Protein AF-A0A353PCX1-F1 (afdb_monomer)

Radius of gyration: 24.3 Å; Cα contacts (8 Å, |Δi|>4): 318; chains: 1; bounding box: 42×83×79 Å

pLDDT: mean 85.97, std 17.02, range [33.5, 98.69]

Nearest PDB structures (foldseek):
  5d2u-assembly1_A  TM=9.240E-01  e=1.703E-14  Thermosynechococcus vestitus BP-1
  2pk0-assembly3_C  TM=8.871E-01  e=1.046E-13  Streptococcus agalactiae A909
  6ihl-assembly1_A  TM=8.764E-01  e=1.671E-13  Staphylococcus aureus
  6ihw-assembly1_A  TM=8.830E-01  e=2.669E-13  Staphylococcus aureus
  5f1m-assembly1_A  TM=8.834E-01  e=3.001E-13  Staphylococcus aureus

Sequence (211 aa):
MLKRWPTPAPAGILLQQAVQLANQRILKTASTRAEYRGMGTTMIAALFVTDRVYVAHVGDSRLYRFRCDRLERLTIDHSLQEELIARGMFSADEVKRLGKSNVVTRALGVEPNVDVTLGQHDMQADDLFLLCSDGLHDSLSEADILANLRRFMPELPRLTRALIQAANARGGKDNISVILGHVRAASVASAEPSWWRRLLRRKTSQNNKKP

Secondary structure (DSSP, 8-state):
---------HHHHHHHHHHHHHHHHHHHHHHH-GGGTT--B-EEEEEEETTEEEEEEESS-EEEEEETTEEEE-----BHHHHHHHTTSS-HHHHGGGS----BS--BTTSSS---EEEEEE--TT-EEEEE-HHHHTTS-HHHHHHHHHHHTT-HHHHHHHHHHHHHTTT--S---EEEEE-----------HHHHHHHHHHSSSSS---

Structure (mmCIF, N/CA/C/O backbone):
data_AF-A0A353PCX1-F1
#
_entry.id   AF-A0A353PCX1-F1
#
loop_
_atom_site.group_PDB
_atom_site.id
_atom_site.type_symbol
_atom_site.label_atom_id
_atom_site.label_alt_id
_atom_site.label_comp_id
_atom_site.label_asym_id
_atom_site.label_entity_id
_atom_site.label_seq_id
_atom_site.pdbx_PDB_ins_code
_atom_site.Cartn_x
_atom_site.Cartn_y
_atom_site.Cartn_z
_atom_site.occupancy
_atom_site.B_iso_or_equiv
_atom_site.auth_seq_id
_atom_site.auth_comp_id
_atom_site.auth_asym_id
_atom_site.auth_atom_id
_atom_site.pdbx_PDB_model_num
ATOM 1 N N . MET A 1 1 ? -16.644 19.125 -11.685 1.00 34.72 1 MET A N 1
ATOM 2 C CA . MET A 1 1 ? -17.426 17.902 -11.975 1.00 34.72 1 MET A CA 1
ATOM 3 C C . MET A 1 1 ? -16.889 16.773 -11.108 1.00 34.72 1 MET A C 1
ATOM 5 O O . MET A 1 1 ? -15.748 16.373 -11.295 1.00 34.72 1 MET A O 1
ATOM 9 N N . LEU A 1 2 ? -17.662 16.323 -10.119 1.00 33.50 2 LEU A N 1
ATOM 10 C CA . LEU A 1 2 ? -17.299 15.203 -9.246 1.00 33.50 2 LEU A CA 1
ATOM 11 C C . LEU A 1 2 ? -17.245 13.918 -10.085 1.00 33.50 2 LEU A C 1
ATOM 13 O O . LEU A 1 2 ? -18.252 13.548 -10.690 1.00 33.50 2 LEU A O 1
ATOM 17 N N . LYS A 1 3 ? -16.079 13.258 -10.149 1.00 33.88 3 LYS A N 1
ATOM 18 C CA . LYS A 1 3 ? -15.953 11.898 -10.694 1.00 33.88 3 LYS A CA 1
ATOM 19 C C . LYS A 1 3 ? -16.942 11.015 -9.928 1.00 33.88 3 LYS A C 1
ATOM 21 O O . LYS A 1 3 ? -16.754 10.767 -8.747 1.00 33.88 3 LYS A O 1
ATOM 26 N N . ARG A 1 4 ? -18.036 10.598 -10.567 1.00 35.47 4 ARG A N 1
ATOM 27 C CA . ARG A 1 4 ? -18.939 9.580 -10.020 1.00 35.47 4 ARG A CA 1
ATOM 28 C C . ARG A 1 4 ? -18.235 8.233 -10.175 1.00 35.47 4 ARG A C 1
ATOM 30 O O . ARG A 1 4 ? -18.061 7.769 -11.299 1.00 35.47 4 ARG A O 1
ATOM 37 N N . TRP A 1 5 ? -17.787 7.648 -9.067 1.00 44.59 5 TRP A N 1
ATOM 38 C CA . TRP A 1 5 ? -17.254 6.285 -9.048 1.00 44.59 5 TRP A CA 1
ATOM 39 C C . TRP A 1 5 ? -18.380 5.287 -9.373 1.00 44.59 5 TRP A C 1
ATOM 41 O O . TRP A 1 5 ? -19.484 5.444 -8.843 1.00 44.59 5 TRP A O 1
ATOM 51 N N . PRO A 1 6 ? -18.148 4.279 -10.234 1.00 46.25 6 PRO A N 1
ATOM 52 C CA . PRO A 1 6 ? -19.103 3.193 -10.423 1.00 46.25 6 PRO A CA 1
ATOM 53 C C . PRO A 1 6 ? -19.274 2.421 -9.108 1.00 46.25 6 PRO A C 1
ATOM 55 O O . PRO A 1 6 ? -18.329 2.296 -8.329 1.00 46.25 6 PRO A O 1
ATOM 58 N N . THR A 1 7 ? -20.488 1.925 -8.861 1.00 48.97 7 THR A N 1
ATOM 59 C CA . THR A 1 7 ? -20.843 1.097 -7.699 1.00 48.97 7 THR A CA 1
ATOM 60 C C . THR A 1 7 ? -19.773 0.023 -7.474 1.00 48.97 7 THR A C 1
ATOM 62 O O . THR A 1 7 ? -19.394 -0.631 -8.451 1.00 48.97 7 THR A O 1
ATOM 65 N N . PRO A 1 8 ? -19.258 -0.180 -6.243 1.00 55.75 8 PRO A N 1
ATOM 66 C CA . PRO A 1 8 ? -18.239 -1.194 -6.009 1.00 55.75 8 PRO A CA 1
ATOM 67 C C . PRO A 1 8 ? -18.787 -2.547 -6.466 1.00 55.75 8 PRO A C 1
ATOM 69 O O . PRO A 1 8 ? -19.830 -2.996 -5.990 1.00 55.75 8 PRO A O 1
ATOM 72 N N . ALA A 1 9 ? -18.108 -3.182 -7.424 1.00 67.75 9 ALA A N 1
ATOM 73 C CA . ALA A 1 9 ? -18.452 -4.537 -7.840 1.00 67.75 9 ALA A CA 1
ATOM 74 C C . ALA A 1 9 ? -18.450 -5.469 -6.606 1.00 67.75 9 ALA A C 1
ATOM 76 O O . ALA A 1 9 ? -17.773 -5.154 -5.621 1.00 67.75 9 ALA A O 1
ATOM 77 N N . PRO A 1 10 ? -19.136 -6.628 -6.637 1.00 80.25 10 PRO A N 1
ATOM 78 C CA . PRO A 1 10 ? -19.253 -7.519 -5.476 1.00 80.25 10 PRO A CA 1
ATOM 79 C C . PRO A 1 10 ? -17.924 -7.809 -4.757 1.00 80.25 10 PRO A C 1
ATOM 81 O O . PRO A 1 10 ? -17.880 -7.856 -3.532 1.00 80.25 10 PRO A O 1
ATOM 84 N N . ALA A 1 11 ? -16.819 -7.907 -5.505 1.00 84.88 11 ALA A N 1
ATOM 85 C CA . ALA A 1 11 ? -15.471 -8.080 -4.965 1.00 84.88 11 ALA A CA 1
ATOM 86 C C . ALA A 1 11 ? -15.005 -6.923 -4.053 1.00 84.88 11 ALA A C 1
ATOM 88 O O . ALA A 1 11 ? -14.425 -7.173 -2.999 1.00 84.88 11 ALA A O 1
ATOM 89 N N . GLY A 1 12 ? -15.285 -5.667 -4.416 1.00 87.12 12 GLY A N 1
ATOM 90 C CA . GLY A 1 12 ? -14.951 -4.500 -3.593 1.00 87.12 12 GLY A CA 1
ATOM 91 C C . GLY A 1 12 ? -15.759 -4.449 -2.294 1.00 87.12 12 GLY A C 1
ATOM 92 O O . GLY A 1 12 ? -15.210 -4.124 -1.243 1.00 87.12 12 GLY A O 1
ATOM 93 N N . ILE A 1 13 ? -17.037 -4.847 -2.345 1.00 89.81 13 ILE A N 1
ATOM 94 C CA . ILE A 1 13 ? -17.900 -4.953 -1.156 1.00 89.81 13 ILE A CA 1
ATOM 95 C C . ILE A 1 13 ? -17.366 -6.027 -0.202 1.00 89.81 13 ILE A C 1
ATOM 97 O O . ILE A 1 13 ? -17.232 -5.772 0.994 1.00 89.81 13 ILE A O 1
ATOM 101 N N . LEU A 1 14 ? -17.003 -7.204 -0.724 1.00 91.31 14 LEU A N 1
ATOM 102 C CA . LEU A 1 14 ? -16.404 -8.277 0.077 1.00 91.31 14 LEU A CA 1
ATOM 103 C C . LEU A 1 14 ? -15.108 -7.822 0.755 1.00 91.31 14 LEU A C 1
ATOM 105 O O . LEU A 1 14 ? -14.891 -8.108 1.933 1.00 91.31 14 LEU A O 1
ATOM 109 N N . LEU A 1 15 ? -14.265 -7.084 0.029 1.00 92.81 15 LEU A N 1
ATOM 110 C CA . LEU A 1 15 ? -13.016 -6.566 0.571 1.00 92.81 15 LEU A CA 1
ATOM 111 C C . LEU A 1 15 ? -13.275 -5.560 1.702 1.00 92.81 15 LEU A C 1
ATOM 113 O O . LEU A 1 15 ? -12.673 -5.678 2.767 1.00 92.81 15 LEU A O 1
ATOM 117 N N . GLN A 1 16 ? -14.223 -4.635 1.519 1.00 94.38 16 GLN A N 1
ATOM 118 C CA . GLN A 1 16 ? -14.632 -3.686 2.559 1.00 94.38 16 GLN A CA 1
ATOM 119 C C . GLN A 1 16 ? -15.156 -4.393 3.815 1.00 94.38 16 GLN A C 1
ATOM 121 O O . GLN A 1 16 ? -14.740 -4.063 4.926 1.00 94.38 16 GLN A O 1
ATOM 126 N N . GLN A 1 17 ? -16.032 -5.387 3.649 1.00 94.44 17 GLN A N 1
ATOM 127 C CA . GLN A 1 17 ? -16.576 -6.172 4.760 1.00 94.44 17 GLN A CA 1
ATOM 128 C C . GLN A 1 17 ? -15.476 -6.922 5.517 1.00 94.44 17 GLN A C 1
ATOM 130 O O . GLN A 1 17 ? -15.495 -6.964 6.747 1.00 94.44 17 GLN A O 1
ATOM 135 N N . ALA A 1 18 ? -14.486 -7.471 4.806 1.00 95.38 18 ALA A N 1
ATOM 136 C CA . ALA A 1 18 ? -13.335 -8.114 5.430 1.00 95.38 18 ALA A CA 1
ATOM 137 C C . ALA A 1 18 ? -12.513 -7.123 6.274 1.00 95.38 18 ALA A C 1
ATOM 139 O O . ALA A 1 18 ? -12.137 -7.453 7.400 1.00 95.38 18 ALA A O 1
ATOM 140 N N . VAL A 1 19 ? -12.295 -5.897 5.777 1.00 96.62 19 VAL A N 1
ATOM 141 C CA . VAL A 1 19 ? -11.607 -4.829 6.528 1.00 96.62 19 VAL A CA 1
ATOM 142 C C . VAL A 1 19 ? -12.395 -4.443 7.783 1.00 96.62 19 VAL A C 1
ATOM 144 O O . VAL A 1 19 ? -11.832 -4.360 8.873 1.00 96.62 19 VAL A O 1
ATOM 147 N N . GLN A 1 20 ? -13.711 -4.252 7.660 1.00 96.06 20 GLN A N 1
ATOM 148 C CA . GLN A 1 20 ? -14.578 -3.907 8.791 1.00 96.06 20 GLN A CA 1
ATOM 149 C C . GLN A 1 20 ? -14.601 -5.015 9.851 1.00 96.06 20 GLN A C 1
ATOM 151 O O . GLN A 1 20 ? -14.510 -4.735 11.047 1.00 96.06 20 GLN A O 1
ATOM 156 N N . LEU A 1 21 ? -14.659 -6.279 9.427 1.00 96.44 21 LEU A N 1
ATOM 157 C CA . LEU A 1 21 ? -14.578 -7.420 10.333 1.00 96.44 21 LEU A CA 1
ATOM 158 C C . LEU A 1 21 ? -13.224 -7.470 11.056 1.00 96.44 21 LEU A C 1
ATOM 160 O O . LEU A 1 21 ? -13.181 -7.757 12.255 1.00 96.44 21 LEU A O 1
ATOM 164 N N . ALA A 1 22 ? -12.123 -7.177 10.358 1.00 97.12 22 ALA A N 1
ATOM 165 C CA . ALA A 1 22 ? -10.805 -7.070 10.975 1.00 97.12 22 ALA A CA 1
ATOM 166 C C . ALA A 1 22 ? -10.777 -5.955 12.035 1.00 97.12 22 ALA A C 1
ATOM 168 O O . ALA A 1 22 ? -10.366 -6.215 13.166 1.00 97.12 22 ALA A O 1
ATOM 169 N N . ASN A 1 23 ? -11.313 -4.768 11.723 1.00 97.69 23 ASN A N 1
ATOM 170 C CA . ASN A 1 23 ? -11.431 -3.651 12.667 1.00 97.69 23 ASN A CA 1
ATOM 171 C C . ASN A 1 23 ? -12.157 -4.058 13.959 1.00 97.69 23 ASN A C 1
ATOM 173 O O . ASN A 1 23 ? -11.645 -3.872 15.062 1.00 97.69 23 ASN A O 1
ATOM 177 N N . GLN A 1 24 ? -13.327 -4.686 13.819 1.00 96.44 24 GLN A N 1
ATOM 178 C CA . GLN A 1 24 ? -14.137 -5.143 14.951 1.00 96.44 24 GLN A CA 1
ATOM 179 C C . GLN A 1 24 ? -13.396 -6.167 15.820 1.00 96.44 24 GLN A C 1
ATOM 181 O O . GLN A 1 24 ? -13.492 -6.131 17.048 1.00 96.44 24 GLN A O 1
ATOM 186 N N . ARG A 1 25 ? -12.633 -7.079 15.204 1.00 96.12 25 ARG A N 1
ATOM 187 C CA . ARG A 1 25 ? -11.826 -8.067 15.935 1.00 96.12 25 ARG A CA 1
ATOM 188 C C . ARG A 1 25 ? -10.680 -7.419 16.704 1.00 96.12 25 ARG A C 1
ATOM 190 O O . ARG A 1 25 ? -10.437 -7.813 17.846 1.00 96.12 25 ARG A O 1
ATOM 197 N N . ILE A 1 26 ? -10.012 -6.432 16.111 1.00 96.25 26 ILE A N 1
ATOM 198 C CA . ILE A 1 26 ? -8.935 -5.679 16.766 1.00 96.25 26 ILE A CA 1
ATOM 199 C C . ILE A 1 26 ? -9.509 -4.920 17.968 1.00 96.25 26 ILE A C 1
ATOM 201 O O . ILE A 1 26 ? -9.030 -5.115 19.081 1.00 96.25 26 ILE A O 1
ATOM 205 N N . LEU A 1 27 ? -10.609 -4.180 17.792 1.00 95.56 27 LEU A N 1
ATOM 206 C CA . LEU A 1 27 ? -11.293 -3.468 18.881 1.00 95.56 27 LEU A CA 1
ATOM 207 C C . LEU A 1 27 ? -11.710 -4.390 20.029 1.00 95.56 27 LEU A C 1
ATOM 209 O O . LEU A 1 27 ? -11.422 -4.108 21.189 1.00 95.56 27 LEU A O 1
ATOM 213 N N . LYS A 1 28 ? -12.347 -5.525 19.712 1.00 94.88 28 LYS A N 1
ATOM 214 C CA . LYS A 1 28 ? -12.757 -6.515 20.719 1.00 94.88 28 LYS A CA 1
ATOM 215 C C . LYS A 1 28 ? -11.557 -7.071 21.489 1.00 94.88 28 LYS A C 1
ATOM 217 O O . LYS A 1 28 ? -11.642 -7.341 22.686 1.00 94.88 28 LYS A O 1
ATOM 222 N N . THR A 1 29 ? -10.436 -7.267 20.807 1.00 94.81 29 THR A N 1
ATOM 223 C CA . THR A 1 29 ? -9.204 -7.759 21.433 1.00 94.81 29 THR A CA 1
ATOM 224 C C . THR A 1 29 ? -8.585 -6.682 22.328 1.00 94.81 29 THR A C 1
ATOM 226 O O . THR A 1 29 ? -8.228 -6.967 23.469 1.00 94.81 29 THR A O 1
ATOM 229 N N . 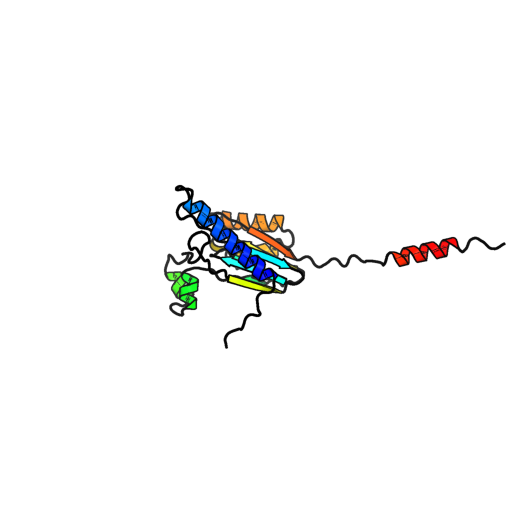ALA A 1 30 ? -8.560 -5.429 21.867 1.00 94.31 30 ALA A N 1
ATOM 230 C CA . ALA A 1 30 ? -8.071 -4.276 22.621 1.00 94.31 30 ALA A CA 1
ATOM 231 C C . ALA A 1 30 ? -8.917 -3.986 23.874 1.00 94.31 30 ALA A C 1
ATOM 233 O O . ALA A 1 30 ? -8.390 -3.541 24.891 1.00 94.31 30 ALA A O 1
ATOM 234 N N . SER A 1 31 ? -10.226 -4.262 23.827 1.00 91.88 31 SER A N 1
ATOM 235 C CA . SER A 1 31 ? -11.132 -4.065 24.964 1.00 91.88 31 SER A CA 1
ATOM 236 C C . SER A 1 31 ? -11.094 -5.203 25.987 1.00 91.88 31 SER A C 1
ATOM 238 O O . SER A 1 31 ? -11.526 -5.013 27.120 1.00 91.88 31 SER A O 1
ATOM 240 N N . THR A 1 32 ? -10.634 -6.396 25.599 1.00 93.38 32 THR A N 1
ATOM 241 C CA . THR A 1 32 ? -10.614 -7.585 26.476 1.00 93.38 32 THR A CA 1
ATOM 242 C C . THR A 1 32 ? -9.271 -7.808 27.161 1.00 93.38 32 THR A C 1
ATOM 244 O O . THR A 1 32 ? -9.212 -8.536 28.150 1.00 93.38 32 THR A O 1
ATOM 247 N N . ARG A 1 33 ? -8.196 -7.184 26.670 1.00 92.94 33 ARG A N 1
ATOM 248 C CA . ARG A 1 33 ? -6.843 -7.327 27.211 1.00 92.94 33 ARG A CA 1
ATOM 249 C C . ARG A 1 33 ? -6.232 -5.959 27.481 1.00 92.94 33 ARG A C 1
ATOM 251 O O . ARG A 1 33 ? -5.996 -5.193 26.553 1.00 92.94 33 ARG A O 1
ATOM 258 N N . ALA A 1 34 ? -5.941 -5.673 28.751 1.00 90.94 34 ALA A N 1
ATOM 259 C CA . ALA A 1 34 ? -5.401 -4.378 29.172 1.00 90.94 34 ALA A CA 1
ATOM 260 C C . ALA A 1 34 ? -4.074 -4.023 28.472 1.00 90.94 34 ALA A C 1
ATOM 262 O O . ALA A 1 34 ? -3.858 -2.866 28.127 1.00 90.94 34 ALA A O 1
ATOM 263 N N . GLU A 1 35 ? -3.233 -5.025 28.203 1.00 94.75 35 GLU A N 1
ATOM 264 C CA . GLU A 1 35 ? -1.965 -4.910 27.463 1.00 94.75 35 GLU A CA 1
ATOM 265 C C . GLU A 1 35 ? -2.113 -4.426 26.009 1.00 94.75 35 GLU A C 1
ATOM 267 O O . GLU A 1 35 ? -1.153 -3.924 25.436 1.00 94.75 35 GLU A O 1
ATOM 272 N N . TYR A 1 36 ? -3.305 -4.541 25.414 1.00 92.44 36 TYR A N 1
ATOM 273 C CA . TYR A 1 36 ? -3.586 -4.138 24.031 1.00 92.44 36 TYR A CA 1
ATOM 274 C C . TYR A 1 36 ? -4.468 -2.893 23.938 1.00 92.44 36 TYR A C 1
ATOM 276 O O . TYR A 1 36 ? -4.970 -2.549 22.864 1.00 92.44 36 TYR A O 1
ATOM 284 N N . ARG A 1 37 ? -4.694 -2.205 25.061 1.00 88.69 37 ARG A N 1
ATOM 285 C CA . ARG A 1 37 ? -5.531 -1.010 25.089 1.00 88.69 37 ARG A CA 1
ATOM 286 C C . ARG A 1 37 ? -4.936 0.069 24.182 1.00 88.69 37 ARG A C 1
ATOM 288 O O . ARG A 1 37 ? -3.799 0.484 24.368 1.00 88.69 37 ARG A O 1
ATOM 295 N N . GLY A 1 38 ? -5.739 0.545 23.232 1.00 88.12 38 GLY A N 1
ATOM 296 C CA . GLY A 1 38 ? -5.328 1.576 22.276 1.00 88.12 38 GLY A CA 1
ATOM 297 C C . GLY A 1 38 ? -4.464 1.068 21.119 1.00 88.12 38 GLY A C 1
ATOM 298 O O . GLY A 1 38 ? -3.944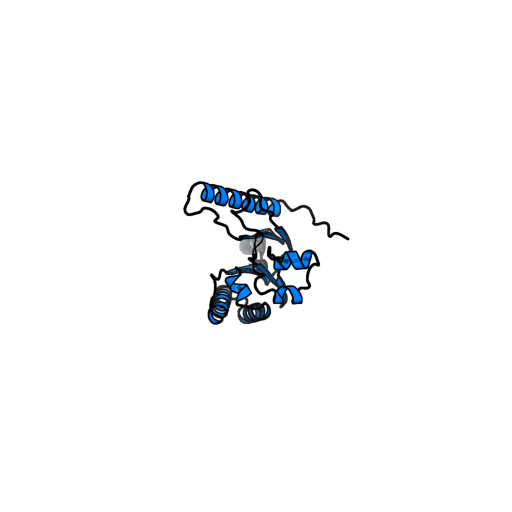 1.893 20.374 1.00 88.12 38 GLY A O 1
ATOM 299 N N . MET A 1 39 ? -4.304 -0.253 20.947 1.00 93.75 39 MET A N 1
ATOM 300 C CA . MET A 1 39 ? -3.604 -0.779 19.776 1.00 93.75 39 MET A CA 1
ATOM 301 C C . MET A 1 39 ? -4.329 -0.399 18.484 1.00 93.75 39 MET A C 1
ATOM 303 O O . MET A 1 39 ? -5.559 -0.420 18.411 1.00 93.75 39 MET A O 1
ATOM 307 N N . GLY A 1 40 ? -3.551 -0.125 17.445 1.00 94.31 40 GLY A N 1
ATOM 308 C CA . GLY A 1 40 ? -4.066 0.106 16.110 1.00 94.31 40 GLY A CA 1
ATOM 309 C C . GLY A 1 40 ? -3.071 -0.338 15.053 1.00 94.31 40 GLY A C 1
ATOM 310 O O . GLY A 1 40 ? -1.900 -0.578 15.343 1.00 94.31 40 GLY A O 1
ATOM 311 N N . THR A 1 41 ? -3.550 -0.496 13.827 1.00 95.88 41 THR A N 1
ATOM 312 C CA . THR A 1 41 ? -2.705 -0.898 12.702 1.00 95.88 41 THR A CA 1
ATOM 313 C C . THR A 1 41 ? -3.240 -0.345 11.390 1.00 95.88 41 THR A C 1
ATOM 315 O O . THR A 1 41 ? -4.441 -0.097 11.244 1.00 95.88 41 THR A O 1
ATOM 318 N N . THR A 1 42 ? -2.347 -0.145 10.431 1.00 96.56 42 THR A N 1
ATOM 319 C CA . THR A 1 42 ? -2.709 0.162 9.051 1.00 96.56 42 THR A CA 1
ATOM 320 C C . THR A 1 42 ? -3.104 -1.121 8.321 1.00 96.56 42 THR A C 1
ATOM 322 O O . THR A 1 42 ? -2.853 -2.238 8.774 1.00 96.56 42 THR A O 1
ATOM 325 N N . MET A 1 43 ? -3.761 -0.983 7.175 1.00 96.94 43 MET A N 1
ATOM 326 C CA . MET A 1 43 ? -4.056 -2.110 6.306 1.00 96.94 43 MET A CA 1
ATOM 327 C C . MET A 1 43 ? -4.096 -1.662 4.854 1.00 96.94 43 MET A C 1
ATOM 329 O O . MET A 1 43 ? -4.769 -0.695 4.510 1.00 96.94 43 MET A O 1
ATOM 333 N N . ILE A 1 44 ? -3.424 -2.417 3.994 1.00 97.81 44 ILE A N 1
ATOM 334 C CA . ILE A 1 44 ? -3.550 -2.333 2.543 1.00 97.81 44 ILE A CA 1
ATOM 335 C C . ILE A 1 44 ? -3.825 -3.738 2.013 1.00 97.81 44 ILE A C 1
ATOM 337 O O . ILE A 1 44 ? -3.135 -4.693 2.367 1.00 97.81 44 ILE A O 1
ATOM 341 N N . ALA A 1 45 ? -4.852 -3.878 1.182 1.00 97.06 45 ALA A N 1
ATOM 342 C CA . ALA A 1 45 ? -5.233 -5.144 0.575 1.00 97.06 45 ALA A CA 1
ATOM 343 C C . ALA A 1 45 ? -5.508 -4.964 -0.917 1.00 97.06 45 ALA A C 1
ATOM 345 O O . ALA A 1 45 ? -6.105 -3.970 -1.331 1.00 97.06 45 ALA A O 1
ATOM 346 N N . ALA A 1 46 ? -5.099 -5.955 -1.709 1.00 96.19 46 ALA A N 1
ATOM 347 C CA . ALA A 1 46 ? -5.370 -6.039 -3.136 1.00 96.19 46 ALA A CA 1
ATOM 348 C C . ALA A 1 46 ? -5.999 -7.402 -3.460 1.00 96.19 46 ALA A C 1
ATOM 350 O O . ALA A 1 46 ? -5.423 -8.448 -3.160 1.00 96.19 46 ALA A O 1
ATOM 351 N N . LEU A 1 47 ? -7.183 -7.387 -4.067 1.00 95.19 47 LEU A N 1
ATOM 352 C CA . LEU A 1 47 ? -7.930 -8.560 -4.503 1.00 95.19 47 LEU A CA 1
ATOM 353 C C . LEU A 1 47 ? -7.960 -8.599 -6.034 1.00 95.19 47 LEU A C 1
ATOM 355 O O . LEU A 1 47 ? -8.571 -7.747 -6.679 1.00 95.19 47 LEU A O 1
ATOM 359 N N . PHE A 1 48 ? -7.298 -9.600 -6.606 1.00 92.25 48 PHE A N 1
ATOM 360 C CA . PHE A 1 48 ? -7.195 -9.801 -8.049 1.00 92.25 48 PHE A CA 1
ATOM 361 C C . PHE A 1 48 ? -8.344 -10.683 -8.539 1.00 92.25 48 PHE A C 1
ATOM 363 O O . PHE A 1 48 ? -8.478 -11.828 -8.106 1.00 92.25 48 PHE A O 1
ATOM 370 N N . VAL A 1 49 ? -9.178 -10.155 -9.435 1.00 89.06 49 VAL A N 1
ATOM 371 C CA . VAL A 1 49 ? -10.334 -10.860 -10.001 1.00 89.06 49 VAL A CA 1
ATOM 372 C C . VAL A 1 49 ? -10.353 -10.629 -11.501 1.00 89.06 49 VAL A C 1
ATOM 374 O O . VAL A 1 49 ? -10.501 -9.494 -11.952 1.00 89.06 49 VAL A O 1
ATOM 377 N N . THR A 1 50 ? -10.253 -11.709 -12.277 1.00 86.06 50 THR A N 1
ATOM 378 C CA . THR A 1 50 ? -10.293 -11.665 -13.750 1.00 86.06 50 THR A CA 1
ATOM 379 C C . THR A 1 50 ? -9.284 -10.669 -14.337 1.00 86.06 50 THR A C 1
ATOM 381 O O . THR A 1 50 ? -8.091 -10.946 -14.295 1.00 86.06 50 THR A O 1
ATOM 384 N N . ASP A 1 51 ? -9.741 -9.535 -14.870 1.00 88.75 51 ASP A N 1
ATOM 385 C CA . ASP A 1 51 ? -8.974 -8.454 -15.501 1.00 88.75 51 ASP A CA 1
ATOM 386 C C . ASP A 1 51 ? -8.860 -7.195 -14.619 1.00 88.75 51 ASP A C 1
ATOM 388 O O . ASP A 1 51 ? -8.493 -6.120 -15.095 1.00 88.75 51 ASP A O 1
ATOM 392 N N . ARG A 1 52 ? -9.191 -7.296 -13.326 1.00 91.81 52 ARG A N 1
ATOM 393 C CA . ARG A 1 52 ? -9.239 -6.161 -12.396 1.00 91.81 52 ARG A CA 1
ATOM 394 C C . ARG A 1 52 ? -8.537 -6.463 -11.084 1.00 91.81 52 ARG A C 1
ATOM 396 O O . ARG A 1 52 ? -8.501 -7.597 -10.608 1.00 91.81 52 ARG A O 1
ATOM 403 N N . VAL A 1 53 ? -8.047 -5.400 -10.459 1.00 94.56 53 VAL A N 1
ATOM 404 C CA . VAL A 1 53 ? -7.609 -5.399 -9.064 1.00 94.56 53 VAL A CA 1
ATOM 405 C C . VAL A 1 53 ? -8.496 -4.459 -8.255 1.00 94.56 53 VAL A C 1
ATOM 407 O O . VAL A 1 53 ? -8.731 -3.310 -8.637 1.00 94.56 53 VAL A O 1
ATOM 410 N N . TYR A 1 54 ? -8.999 -4.970 -7.137 1.00 95.19 54 TYR A N 1
ATOM 411 C CA . TYR A 1 54 ? -9.761 -4.229 -6.141 1.00 95.19 54 TYR A CA 1
ATOM 412 C C . TYR A 1 54 ? -8.858 -3.937 -4.956 1.00 95.19 54 TYR A C 1
ATOM 414 O O . TYR A 1 54 ? -8.163 -4.827 -4.477 1.00 95.19 54 TYR A O 1
ATOM 422 N N . VAL A 1 55 ? -8.865 -2.701 -4.485 1.00 96.31 55 VAL A N 1
ATOM 423 C CA . VAL A 1 55 ? -7.972 -2.223 -3.431 1.00 96.31 55 VAL A CA 1
ATOM 424 C C . VAL A 1 55 ? -8.816 -1.763 -2.258 1.00 96.31 55 VAL A C 1
ATOM 426 O O . VAL A 1 55 ? -9.841 -1.119 -2.463 1.00 96.31 55 VAL A O 1
ATOM 429 N N . ALA A 1 56 ? -8.389 -2.084 -1.043 1.00 96.44 56 ALA A N 1
ATOM 430 C CA . ALA A 1 56 ? -8.919 -1.490 0.175 1.00 96.44 56 ALA A CA 1
ATOM 431 C C . ALA A 1 56 ? -7.755 -1.030 1.040 1.00 96.44 56 ALA A C 1
ATOM 433 O O . ALA A 1 56 ? -6.836 -1.816 1.289 1.00 96.44 56 ALA A O 1
ATOM 434 N N . HIS A 1 57 ? -7.790 0.219 1.501 1.00 96.94 57 HIS A N 1
ATOM 435 C CA . HIS A 1 57 ? -6.724 0.757 2.335 1.00 96.94 57 HIS A CA 1
ATOM 436 C C . HIS A 1 57 ? -7.228 1.609 3.496 1.00 96.94 57 HIS A C 1
ATOM 438 O O . HIS A 1 57 ? -8.225 2.327 3.394 1.00 96.94 57 HIS A O 1
ATOM 444 N N . VAL A 1 58 ? -6.510 1.505 4.611 1.00 97.88 58 VAL A N 1
ATOM 445 C CA . VAL A 1 58 ? -6.667 2.288 5.834 1.00 97.88 58 VAL A CA 1
ATOM 446 C C . VAL A 1 58 ? -5.270 2.576 6.382 1.00 97.88 58 VAL A C 1
ATOM 448 O O . VAL A 1 58 ? -4.572 1.656 6.797 1.00 97.88 58 VAL A O 1
ATOM 451 N N . GLY A 1 59 ? -4.874 3.844 6.407 1.00 96.75 59 GLY A N 1
ATOM 452 C CA . GLY A 1 59 ? -3.582 4.283 6.925 1.00 96.75 59 GLY A CA 1
ATOM 453 C C . GLY A 1 59 ? -2.697 4.801 5.804 1.00 96.75 59 GLY A C 1
ATOM 454 O O . GLY A 1 59 ? -3.196 5.254 4.774 1.00 96.75 59 GLY A O 1
ATOM 455 N N . ASP A 1 60 ? -1.394 4.736 6.012 1.00 96.19 60 ASP A N 1
ATOM 456 C CA . ASP A 1 60 ? -0.360 5.266 5.124 1.00 96.19 60 ASP A CA 1
ATOM 457 C C . ASP A 1 60 ? 0.471 4.183 4.426 1.00 96.19 60 ASP A C 1
ATOM 459 O O . ASP A 1 60 ? 1.316 4.505 3.605 1.00 96.19 60 ASP A O 1
ATOM 463 N N . SER A 1 61 ? 0.191 2.895 4.652 1.00 97.38 61 SER A N 1
ATOM 464 C CA . SER A 1 61 ? 0.744 1.837 3.800 1.00 97.38 61 SER A CA 1
ATOM 465 C C . SER A 1 61 ? 0.266 1.998 2.358 1.00 97.38 61 SER A C 1
ATOM 467 O O . SER A 1 61 ? -0.906 2.289 2.096 1.00 97.38 61 SER A O 1
ATOM 469 N N . ARG A 1 62 ? 1.173 1.782 1.403 1.00 97.94 62 ARG A N 1
ATOM 470 C CA . ARG A 1 62 ? 0.964 2.169 0.004 1.00 97.94 62 ARG A CA 1
ATOM 471 C C . ARG A 1 62 ? 0.855 0.980 -0.931 1.00 97.94 62 ARG A C 1
ATOM 473 O O . ARG A 1 62 ? 1.507 -0.046 -0.742 1.00 97.94 62 ARG A O 1
ATOM 480 N N . LEU A 1 63 ? 0.072 1.167 -1.989 1.00 98.50 63 LEU A N 1
ATOM 481 C CA . LEU A 1 63 ? 0.055 0.310 -3.168 1.00 98.50 63 LEU A CA 1
ATOM 482 C C . LEU A 1 63 ? 0.542 1.103 -4.382 1.00 98.50 63 LEU A C 1
ATOM 484 O O . LEU A 1 63 ? 0.031 2.184 -4.678 1.00 98.50 63 LEU A O 1
ATOM 488 N N . TYR A 1 64 ? 1.472 0.518 -5.126 1.00 98.56 64 TYR A N 1
ATOM 489 C CA . TYR A 1 64 ? 1.955 1.024 -6.402 1.00 98.56 64 TYR A CA 1
ATOM 490 C C . TYR A 1 64 ? 1.683 0.025 -7.525 1.00 98.56 64 TYR A C 1
ATOM 492 O O . TYR A 1 64 ? 1.676 -1.188 -7.304 1.00 98.56 64 TYR A O 1
ATOM 500 N N . ARG A 1 65 ? 1.535 0.541 -8.745 1.00 98.44 65 ARG A N 1
ATOM 501 C CA . ARG A 1 65 ? 1.568 -0.223 -9.992 1.00 98.44 65 ARG A CA 1
ATOM 502 C C . ARG A 1 65 ? 2.769 0.198 -10.823 1.00 98.44 65 ARG A C 1
ATOM 504 O O . ARG A 1 65 ? 2.965 1.382 -11.078 1.00 98.44 65 ARG A O 1
ATOM 511 N N . PHE A 1 66 ? 3.527 -0.779 -11.291 1.00 98.38 66 PHE A N 1
ATOM 512 C CA . PHE A 1 66 ? 4.549 -0.624 -12.307 1.00 98.38 66 PHE A CA 1
ATOM 513 C C . PHE A 1 66 ? 4.025 -1.175 -13.636 1.00 98.38 66 PHE A C 1
ATOM 515 O O . PHE A 1 66 ? 3.699 -2.358 -13.725 1.00 98.38 66 PHE A O 1
ATOM 522 N N . ARG A 1 67 ? 3.921 -0.308 -14.647 1.00 96.69 67 ARG A N 1
ATOM 523 C CA . ARG A 1 67 ? 3.450 -0.636 -16.002 1.00 96.69 67 ARG A CA 1
ATOM 524 C C . ARG A 1 67 ? 4.198 0.218 -17.015 1.00 96.69 67 ARG A C 1
ATOM 526 O O . ARG A 1 67 ? 4.282 1.428 -16.826 1.00 96.69 67 ARG A O 1
ATOM 533 N N . CYS A 1 68 ? 4.685 -0.387 -18.100 1.00 94.31 68 CYS A N 1
ATOM 534 C CA . CYS A 1 68 ? 5.352 0.325 -19.202 1.00 94.31 68 CYS A CA 1
ATOM 535 C C . CYS A 1 68 ? 6.401 1.336 -18.708 1.00 94.31 68 CYS A C 1
ATOM 537 O O . CYS A 1 68 ? 6.387 2.501 -19.098 1.00 94.31 68 CYS A O 1
ATOM 539 N N . ASP A 1 69 ? 7.271 0.886 -17.803 1.00 95.06 69 ASP A N 1
ATOM 540 C CA . ASP A 1 69 ? 8.350 1.688 -17.221 1.00 95.06 69 ASP A CA 1
ATOM 541 C C . ASP A 1 69 ? 7.915 2.892 -16.357 1.00 95.06 69 ASP A C 1
ATOM 543 O O . ASP A 1 69 ? 8.705 3.785 -16.044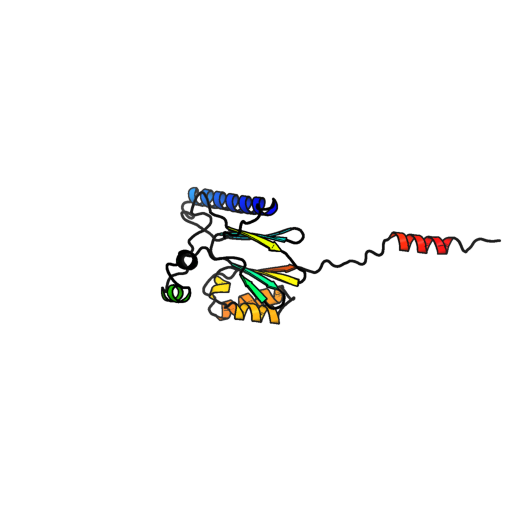 1.00 95.06 69 ASP A O 1
ATOM 547 N N . ARG A 1 70 ? 6.653 2.905 -15.918 1.00 97.38 70 ARG A N 1
ATOM 548 C CA . ARG A 1 70 ? 6.092 3.924 -15.030 1.00 97.38 70 ARG A CA 1
ATOM 549 C C . ARG A 1 70 ? 5.658 3.308 -13.709 1.00 97.38 70 ARG A C 1
ATOM 551 O 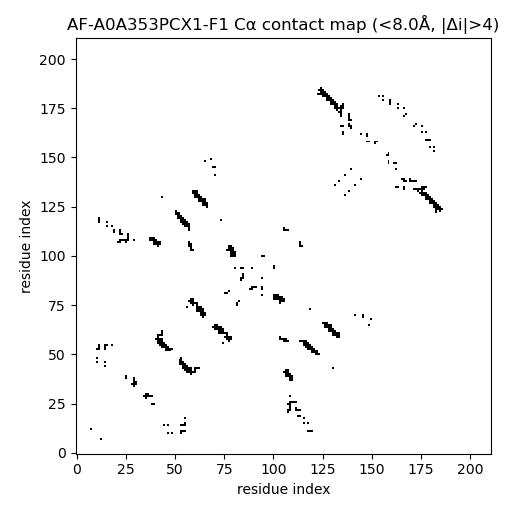O . ARG A 1 70 ? 4.882 2.356 -13.697 1.00 97.38 70 ARG A O 1
ATOM 558 N N . LEU A 1 71 ? 6.122 3.898 -12.610 1.00 98.12 71 LEU A N 1
ATOM 559 C CA . LEU A 1 71 ? 5.615 3.639 -11.266 1.00 98.12 71 LEU A CA 1
ATOM 560 C C . LEU A 1 71 ? 4.488 4.631 -10.956 1.00 98.12 71 LEU A C 1
ATOM 562 O O . LEU A 1 71 ? 4.659 5.839 -11.100 1.00 98.12 71 LEU A O 1
ATOM 566 N N . GLU A 1 72 ? 3.331 4.123 -10.559 1.00 97.94 72 GLU A N 1
ATOM 567 C CA . GLU A 1 72 ? 2.158 4.915 -10.202 1.00 97.94 72 GLU A CA 1
ATOM 568 C C . GLU A 1 72 ? 1.672 4.508 -8.814 1.00 97.94 72 GLU A C 1
ATOM 570 O O . GLU A 1 72 ? 1.363 3.339 -8.582 1.00 97.94 72 GLU A O 1
ATOM 575 N N . ARG A 1 73 ? 1.580 5.470 -7.893 1.00 97.69 73 ARG A N 1
ATOM 576 C CA . ARG A 1 73 ? 0.952 5.273 -6.583 1.00 97.69 73 ARG A CA 1
ATOM 577 C C . ARG A 1 73 ? -0.569 5.216 -6.756 1.00 97.69 73 ARG A C 1
ATOM 579 O O . ARG A 1 73 ? -1.164 6.157 -7.274 1.00 97.69 73 ARG A O 1
ATOM 586 N N . LEU A 1 74 ? -1.190 4.115 -6.333 1.00 97.19 74 LEU A N 1
ATOM 587 C CA . LEU A 1 74 ? -2.638 3.892 -6.450 1.00 97.19 74 LEU A CA 1
ATOM 588 C C . LEU A 1 74 ? -3.418 4.304 -5.195 1.00 97.19 74 LEU A C 1
ATOM 590 O O . LEU A 1 74 ? -4.638 4.436 -5.251 1.00 97.19 74 LEU A O 1
ATOM 594 N N . THR A 1 75 ? -2.730 4.509 -4.072 1.00 96.75 75 THR A N 1
ATOM 595 C CA . THR A 1 75 ? -3.319 4.924 -2.792 1.00 96.75 75 THR A CA 1
ATOM 596 C C . THR A 1 75 ? -2.932 6.356 -2.438 1.00 96.75 75 THR A C 1
ATOM 598 O O . THR A 1 75 ? -1.905 6.869 -2.876 1.00 96.75 75 THR A O 1
ATOM 601 N N . ILE A 1 76 ? -3.756 7.001 -1.619 1.00 94.88 76 ILE A N 1
ATOM 602 C CA . ILE A 1 76 ? -3.450 8.290 -0.992 1.00 94.88 76 ILE A CA 1
ATOM 603 C C . ILE A 1 76 ? -3.434 8.038 0.507 1.00 94.88 76 ILE A C 1
ATOM 605 O O . ILE A 1 76 ? -4.389 7.465 1.037 1.00 94.88 76 ILE A O 1
ATOM 609 N N . ASP A 1 77 ? -2.345 8.416 1.163 1.00 94.94 77 ASP A N 1
ATOM 610 C CA . ASP A 1 77 ? -2.133 8.116 2.572 1.00 94.94 77 ASP A CA 1
ATOM 611 C C . ASP A 1 77 ? -3.215 8.791 3.421 1.00 94.94 77 ASP A C 1
ATOM 613 O O . ASP A 1 77 ? -3.565 9.955 3.214 1.00 94.94 77 ASP A O 1
ATOM 617 N N . HIS A 1 78 ? -3.736 8.078 4.414 1.00 94.81 78 HIS A N 1
ATOM 618 C CA . HIS A 1 78 ? -4.562 8.685 5.452 1.00 94.81 78 HIS A CA 1
ATOM 619 C C . HIS A 1 78 ? -3.649 9.324 6.496 1.00 94.81 78 HIS A C 1
ATOM 621 O O . HIS A 1 78 ? -3.438 8.772 7.577 1.00 94.81 78 HIS A O 1
ATOM 627 N N . SER A 1 79 ? -3.062 10.460 6.126 1.00 92.38 79 SER A N 1
ATOM 628 C CA . SER A 1 79 ? -2.148 11.229 6.960 1.00 92.38 79 SER A CA 1
ATOM 629 C C . SER A 1 79 ? -2.605 12.677 7.094 1.00 92.38 79 SER A C 1
ATOM 631 O O . SER A 1 79 ? -3.285 13.229 6.224 1.00 92.38 79 SER A O 1
ATOM 633 N N . LEU A 1 80 ? -2.178 13.327 8.177 1.00 89.38 80 LEU A N 1
ATOM 634 C CA . LEU A 1 80 ? -2.468 14.739 8.415 1.00 89.38 80 LEU A CA 1
ATOM 635 C C . LEU A 1 80 ? -1.963 15.606 7.254 1.00 89.38 80 LEU A C 1
ATOM 637 O O . LEU A 1 80 ? -2.605 16.589 6.894 1.00 89.38 80 LEU A O 1
ATOM 641 N N . GLN A 1 81 ? -0.840 15.222 6.639 1.00 87.88 81 GLN A N 1
ATOM 642 C CA . GLN A 1 81 ? -0.312 15.912 5.469 1.00 87.88 81 GLN A CA 1
ATOM 643 C C . GLN A 1 81 ? -1.288 15.912 4.297 1.00 87.88 81 GLN A C 1
ATOM 645 O O . GLN A 1 81 ? -1.607 16.978 3.769 1.00 87.88 81 GLN A O 1
ATOM 650 N N . GLU A 1 82 ? -1.745 14.728 3.894 1.00 88.75 82 GLU A N 1
ATOM 651 C CA . GLU A 1 82 ? -2.646 14.582 2.750 1.00 88.75 82 GLU A CA 1
ATOM 652 C C . GLU A 1 82 ? -3.993 15.266 3.031 1.00 88.75 82 GLU A C 1
ATOM 654 O O . GLU A 1 82 ? -4.549 15.920 2.150 1.00 88.75 82 GLU A O 1
ATOM 659 N N . GLU A 1 83 ? -4.484 15.237 4.275 1.00 87.00 83 GLU A N 1
ATOM 660 C CA . GLU A 1 83 ? -5.705 15.957 4.654 1.00 87.00 83 GLU A CA 1
ATOM 661 C C . GLU A 1 83 ? -5.572 17.482 4.559 1.00 87.00 83 GLU A C 1
ATOM 663 O O . GLU A 1 83 ? -6.483 18.153 4.065 1.00 87.00 83 GLU A O 1
ATOM 668 N N . LEU A 1 84 ? -4.452 18.047 5.017 1.00 86.88 84 LEU A N 1
ATOM 669 C CA . LEU A 1 84 ? -4.197 19.489 4.947 1.00 86.88 84 LEU A CA 1
ATOM 670 C C . LEU A 1 84 ? -4.095 19.982 3.497 1.00 86.88 84 LEU A C 1
ATOM 672 O O . LEU A 1 84 ? -4.633 21.046 3.171 1.00 86.88 84 LEU A O 1
ATOM 676 N N . ILE A 1 85 ? -3.461 19.189 2.627 1.00 87.25 85 ILE A N 1
ATOM 677 C CA . ILE A 1 85 ? -3.372 19.462 1.186 1.00 87.25 85 ILE A CA 1
ATOM 678 C C . ILE A 1 85 ? -4.758 19.360 0.544 1.00 87.25 85 ILE A C 1
ATOM 680 O O . ILE A 1 85 ? -5.175 20.268 -0.174 1.00 87.25 85 ILE A O 1
ATOM 684 N N . ALA A 1 86 ? -5.509 18.294 0.835 1.00 85.69 86 ALA A N 1
ATOM 685 C CA . ALA A 1 86 ? -6.838 18.070 0.268 1.00 85.69 86 ALA A CA 1
ATOM 686 C C . ALA A 1 86 ? -7.845 19.172 0.641 1.00 85.69 86 ALA A C 1
ATOM 688 O O . ALA A 1 86 ? -8.732 19.491 -0.150 1.00 85.69 86 ALA A O 1
ATOM 689 N N . ARG A 1 87 ? -7.697 19.786 1.823 1.00 87.00 87 ARG A N 1
ATOM 690 C CA . ARG A 1 87 ? -8.514 20.928 2.272 1.00 87.00 87 ARG A CA 1
ATOM 691 C C . ARG A 1 87 ? -8.059 22.274 1.695 1.00 87.00 87 ARG A C 1
ATOM 693 O O . ARG A 1 87 ? -8.692 23.287 1.979 1.00 87.00 87 ARG A O 1
ATOM 700 N N . GLY A 1 88 ? -6.975 22.304 0.916 1.00 86.44 88 GLY A N 1
ATOM 701 C CA . GLY A 1 88 ? -6.407 23.530 0.351 1.00 86.44 88 GLY A CA 1
ATOM 702 C C . GLY A 1 88 ? -5.808 24.472 1.397 1.00 86.44 88 GLY A C 1
ATOM 703 O O . GLY A 1 88 ? -5.609 25.647 1.105 1.00 86.44 88 GLY A O 1
ATOM 704 N N . MET A 1 89 ? -5.540 23.981 2.613 1.00 79.81 89 MET A N 1
ATOM 705 C CA . MET A 1 89 ? -4.964 24.796 3.690 1.00 79.81 89 MET A CA 1
ATOM 706 C C . MET A 1 89 ? -3.468 25.037 3.486 1.00 79.81 89 MET A C 1
ATOM 708 O O . MET A 1 89 ? -2.942 26.040 3.956 1.00 79.81 89 MET A O 1
ATOM 712 N N . PHE A 1 90 ? -2.797 24.113 2.799 1.00 82.00 90 PHE A N 1
ATOM 713 C CA . PHE A 1 90 ? -1.372 24.171 2.507 1.00 82.00 90 PHE A CA 1
ATOM 714 C C . PHE A 1 90 ? -1.088 23.535 1.146 1.00 82.00 90 PHE A C 1
ATOM 716 O O . PHE A 1 90 ? -1.718 22.552 0.753 1.00 82.00 90 PHE A O 1
ATOM 723 N N . SER A 1 91 ? -0.092 24.057 0.443 1.00 84.00 91 SER A N 1
ATOM 724 C CA . SER A 1 91 ? 0.530 23.381 -0.692 1.00 84.00 91 SER A CA 1
ATOM 725 C C . SER A 1 91 ? 1.400 22.205 -0.230 1.00 84.00 91 SER A C 1
ATOM 727 O O . SER A 1 91 ? 1.855 22.144 0.916 1.00 84.00 91 SER A O 1
ATOM 729 N N . ALA A 1 92 ? 1.697 21.276 -1.144 1.00 78.50 92 ALA A N 1
ATOM 730 C CA . ALA A 1 92 ? 2.563 20.131 -0.851 1.00 78.50 92 ALA A CA 1
ATOM 731 C C . ALA A 1 92 ? 3.950 20.546 -0.312 1.00 78.50 92 ALA A C 1
ATOM 733 O O . ALA A 1 92 ? 4.501 19.878 0.565 1.00 78.50 92 ALA A O 1
ATOM 734 N N . ASP A 1 93 ? 4.493 21.670 -0.789 1.00 80.62 93 ASP A N 1
ATOM 735 C CA . ASP A 1 93 ? 5.800 22.188 -0.370 1.00 80.62 93 ASP A CA 1
ATOM 736 C C . ASP A 1 93 ? 5.764 22.905 0.986 1.00 80.62 93 ASP A C 1
ATOM 738 O O . ASP A 1 93 ? 6.781 22.991 1.682 1.00 80.62 93 ASP A O 1
ATOM 742 N N . GLU A 1 94 ? 4.610 23.433 1.389 1.00 81.06 94 GLU A N 1
ATOM 743 C CA . GLU A 1 94 ? 4.422 24.010 2.722 1.00 81.06 94 GLU A CA 1
ATOM 744 C C . GLU A 1 94 ? 4.275 22.917 3.777 1.00 81.06 94 GLU A C 1
ATOM 746 O O . GLU A 1 94 ? 4.928 22.994 4.817 1.00 81.06 94 GLU A O 1
ATOM 751 N N . VAL A 1 95 ? 3.515 21.852 3.497 1.00 78.25 95 VAL A N 1
ATOM 752 C CA . VAL A 1 95 ? 3.342 20.768 4.474 1.00 78.25 95 VAL A CA 1
ATOM 753 C C . VAL A 1 95 ? 4.653 20.040 4.771 1.00 78.25 95 VAL A C 1
ATOM 755 O O . VAL A 1 95 ? 4.927 19.733 5.930 1.00 78.25 95 VAL A O 1
ATOM 758 N N . LYS A 1 96 ? 5.523 19.845 3.768 1.00 71.94 96 LYS A N 1
ATOM 759 C CA . LYS A 1 96 ? 6.863 19.255 3.969 1.00 71.94 96 LYS A CA 1
ATOM 760 C C . LYS A 1 96 ? 7.711 20.009 5.002 1.00 71.94 96 LYS A C 1
ATOM 762 O O . LYS A 1 96 ? 8.577 19.409 5.631 1.00 71.94 96 LYS A O 1
ATOM 767 N N . ARG A 1 97 ? 7.473 21.311 5.192 1.00 76.50 97 ARG A N 1
ATOM 768 C CA . ARG A 1 97 ? 8.216 22.153 6.143 1.00 76.50 97 ARG A CA 1
ATOM 769 C C . ARG A 1 97 ? 7.692 22.067 7.580 1.00 76.50 97 ARG A C 1
ATOM 771 O O . ARG A 1 97 ? 8.381 22.526 8.483 1.00 76.50 97 ARG A O 1
ATOM 778 N N . LEU A 1 98 ? 6.531 21.447 7.819 1.00 71.19 98 LEU A N 1
ATOM 779 C CA . LEU A 1 98 ? 5.916 21.358 9.152 1.00 71.19 98 LEU A CA 1
ATOM 780 C C . LEU A 1 98 ? 6.595 20.340 10.090 1.00 71.19 98 LEU A C 1
ATOM 782 O O . LEU A 1 98 ? 6.231 20.249 11.260 1.00 71.19 98 LEU A O 1
ATOM 786 N N . GLY A 1 99 ? 7.593 19.585 9.617 1.00 65.12 99 GLY A N 1
ATOM 787 C CA . GLY A 1 99 ? 8.523 18.799 10.444 1.00 65.12 99 GLY A CA 1
ATOM 788 C C . GLY A 1 99 ? 7.948 17.559 11.152 1.00 65.12 99 GLY A C 1
ATOM 789 O O . GLY A 1 99 ? 8.718 16.667 11.493 1.00 65.12 99 GLY A O 1
ATOM 790 N N . LYS A 1 100 ? 6.625 17.459 11.353 1.00 59.88 100 LYS A N 1
ATOM 791 C CA . LYS A 1 100 ? 5.932 16.300 11.954 1.00 59.88 100 LYS A CA 1
ATOM 792 C C . LYS A 1 100 ? 4.570 16.042 11.299 1.00 59.88 100 LYS A C 1
ATOM 794 O O . LYS A 1 100 ? 3.533 16.144 11.946 1.00 59.88 100 LYS A O 1
ATOM 799 N N . SER A 1 101 ? 4.565 15.737 10.004 1.00 60.38 101 SER A N 1
ATOM 800 C CA . SER A 1 101 ? 3.325 15.523 9.244 1.00 60.38 101 SER A CA 1
ATOM 801 C C . SER A 1 101 ? 3.004 14.053 8.933 1.00 60.38 101 SER A C 1
ATOM 803 O O . SER A 1 101 ? 1.937 13.784 8.386 1.00 60.38 101 SER A O 1
ATOM 805 N N . ASN A 1 102 ? 3.854 13.105 9.352 1.00 70.50 102 ASN A N 1
ATOM 806 C CA . ASN A 1 102 ? 3.620 11.653 9.236 1.00 70.50 102 ASN A CA 1
ATOM 807 C C . ASN A 1 102 ? 2.675 11.138 10.340 1.00 70.50 102 ASN A C 1
ATOM 809 O O . ASN A 1 102 ? 2.900 10.097 10.948 1.00 70.50 102 ASN A O 1
ATOM 813 N N . VAL A 1 103 ? 1.645 11.915 10.679 1.00 86.88 103 VAL A N 1
ATOM 814 C CA . VAL A 1 103 ? 0.623 11.491 11.638 1.00 86.88 103 VAL A CA 1
ATOM 815 C C . VAL A 1 103 ? -0.466 10.775 10.858 1.00 86.88 103 VAL A C 1
ATOM 817 O O . VAL A 1 103 ? -1.168 11.411 10.070 1.00 86.88 103 VAL A O 1
ATOM 820 N N . VAL A 1 104 ? -0.606 9.470 11.081 1.00 91.88 104 VAL A N 1
ATOM 821 C CA . VAL A 1 104 ? -1.687 8.661 10.509 1.00 91.88 104 VAL A CA 1
ATOM 822 C C . VAL A 1 104 ? -3.024 9.103 11.105 1.00 91.88 104 VAL A C 1
ATOM 824 O O . VAL A 1 104 ? -3.191 9.125 12.323 1.00 91.88 104 VAL A O 1
ATOM 827 N N . THR A 1 105 ? -3.987 9.455 10.254 1.00 92.44 105 THR A N 1
ATOM 828 C CA . THR A 1 105 ? -5.318 9.934 10.667 1.00 92.44 105 THR A CA 1
ATOM 829 C C . THR A 1 105 ? -6.371 8.835 10.681 1.00 92.44 105 THR A C 1
ATOM 831 O O . THR A 1 105 ? -7.442 9.022 11.254 1.00 92.44 105 THR A O 1
ATOM 834 N N . ARG A 1 106 ? -6.086 7.673 10.077 1.00 94.88 106 ARG A N 1
ATOM 835 C CA . ARG A 1 106 ? -6.990 6.514 10.076 1.00 94.88 106 ARG A CA 1
ATOM 836 C C . ARG A 1 106 ? -6.227 5.217 10.289 1.00 94.88 106 ARG A C 1
ATOM 838 O O . ARG A 1 106 ? -5.305 4.911 9.541 1.00 94.88 106 ARG A O 1
ATOM 845 N N . ALA A 1 107 ? -6.676 4.417 11.247 1.00 95.88 107 ALA A N 1
ATOM 846 C CA . ALA A 1 107 ? -6.134 3.094 11.529 1.00 95.88 107 ALA A CA 1
ATOM 847 C C . ALA A 1 107 ? -7.252 2.141 11.969 1.00 95.88 107 ALA A C 1
ATOM 849 O O . ALA A 1 107 ? -8.278 2.564 12.507 1.00 95.88 107 ALA A O 1
ATOM 850 N N . LEU A 1 108 ? -7.045 0.843 11.756 1.00 97.12 108 LEU A N 1
ATOM 851 C CA . LEU A 1 108 ? -7.893 -0.195 12.335 1.00 97.12 108 LEU A CA 1
ATOM 852 C C . LEU A 1 108 ? -7.639 -0.289 13.840 1.00 97.12 108 LEU A C 1
ATOM 854 O O . LEU A 1 108 ? -6.509 -0.109 14.283 1.00 97.12 108 LEU A O 1
ATOM 858 N N . GLY A 1 109 ? -8.663 -0.627 14.619 1.00 95.00 109 GLY A N 1
ATOM 859 C CA . GLY A 1 109 ? -8.572 -0.809 16.068 1.00 95.00 109 GLY A CA 1
ATOM 860 C C . GLY A 1 109 ? -8.797 0.450 16.898 1.00 95.00 109 GLY A C 1
ATOM 861 O O . GLY A 1 109 ? -8.839 0.347 18.120 1.00 95.00 109 GLY A O 1
ATOM 862 N N . VAL A 1 110 ? -8.964 1.612 16.258 1.00 92.19 110 VAL A N 1
ATOM 863 C CA . VAL A 1 110 ? -9.092 2.907 16.945 1.00 92.19 110 VAL A CA 1
ATOM 864 C C . VAL A 1 110 ? -10.557 3.317 17.092 1.00 92.19 110 VAL A C 1
ATOM 866 O O . VAL A 1 110 ? -11.031 3.532 18.206 1.00 92.19 110 VAL A O 1
ATOM 869 N N . GLU A 1 111 ? -11.298 3.368 15.984 1.00 91.94 111 GLU A N 1
ATOM 870 C CA . GLU A 1 111 ? -12.714 3.748 15.964 1.00 91.94 111 GLU A CA 1
ATOM 871 C C . GLU A 1 111 ? -13.617 2.553 15.615 1.00 91.94 111 GLU A C 1
ATOM 873 O O . GLU A 1 111 ? -13.221 1.716 14.797 1.00 91.94 111 GLU A O 1
ATOM 878 N N . PRO A 1 112 ? -14.850 2.463 16.163 1.00 90.38 112 PRO A N 1
ATOM 879 C CA . PRO A 1 112 ? -15.797 1.381 15.862 1.00 90.38 112 PRO A CA 1
ATOM 880 C C . PRO A 1 112 ? -16.069 1.188 14.368 1.00 90.38 112 PRO A C 1
ATOM 882 O O . PRO A 1 112 ? -16.130 0.056 13.881 1.00 90.38 112 PRO A O 1
ATOM 885 N N . ASN A 1 113 ? -16.195 2.302 13.648 1.00 90.69 113 ASN A N 1
ATOM 886 C CA . ASN A 1 113 ? -16.421 2.337 12.214 1.00 90.69 113 ASN A CA 1
ATOM 887 C C . ASN A 1 113 ? -15.215 2.991 11.556 1.00 90.69 113 ASN A C 1
ATOM 889 O O . ASN A 1 113 ? -14.956 4.167 11.777 1.00 90.69 113 ASN A O 1
ATOM 893 N N . VAL A 1 114 ? -14.499 2.230 10.737 1.00 92.75 114 VAL A N 1
ATOM 894 C CA . VAL A 1 114 ? -13.371 2.749 9.970 1.00 92.75 114 VAL A CA 1
ATOM 895 C C . VAL A 1 114 ? -13.820 3.117 8.559 1.00 92.75 114 VAL A C 1
ATOM 897 O O . VAL A 1 114 ? -14.485 2.326 7.885 1.00 92.75 114 VAL A O 1
ATOM 900 N N . ASP A 1 115 ? -13.448 4.315 8.110 1.00 92.81 115 ASP A N 1
ATOM 901 C CA . ASP A 1 115 ? -13.662 4.752 6.731 1.00 92.81 115 ASP A CA 1
ATOM 902 C C . ASP A 1 115 ? -12.612 4.112 5.807 1.00 92.81 115 ASP A C 1
ATOM 904 O O . ASP A 1 115 ? -11.447 4.525 5.763 1.00 92.81 115 ASP A O 1
ATOM 908 N N . VAL A 1 116 ? -13.029 3.046 5.121 1.00 95.00 116 VAL A N 1
ATOM 909 C CA . VAL A 1 116 ? -12.190 2.254 4.214 1.00 95.00 116 VAL A CA 1
ATOM 910 C C . VAL A 1 116 ? -12.209 2.876 2.827 1.00 95.00 116 VAL A C 1
ATOM 912 O O . VAL A 1 116 ? -13.253 2.900 2.170 1.00 95.00 116 VAL A O 1
ATOM 915 N N . THR A 1 117 ? -11.041 3.276 2.334 1.00 95.25 117 THR A N 1
ATOM 916 C CA . THR A 1 117 ? -10.917 3.759 0.959 1.00 95.25 117 THR A CA 1
ATOM 917 C C . THR A 1 117 ? -10.829 2.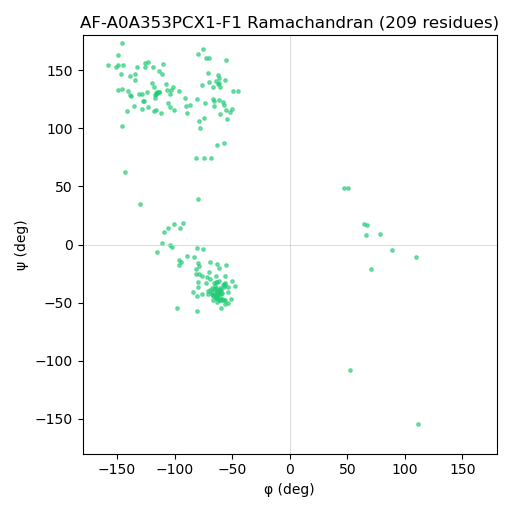571 0.008 1.00 95.25 117 THR A C 1
ATOM 919 O O . THR A 1 117 ? -9.988 1.688 0.178 1.00 95.25 117 THR A O 1
ATOM 922 N N . LEU A 1 118 ? -11.720 2.540 -0.987 1.00 94.94 118 LEU A N 1
ATOM 923 C CA . LEU A 1 118 ? -11.780 1.491 -2.003 1.00 94.94 118 LEU A CA 1
ATOM 924 C C . LEU A 1 118 ? -11.284 2.003 -3.358 1.00 94.94 118 LEU A C 1
ATOM 926 O O . LEU A 1 118 ? -11.643 3.097 -3.793 1.00 94.94 118 LEU A O 1
ATOM 930 N N . GLY A 1 119 ? -10.509 1.173 -4.051 1.00 92.81 119 GLY A N 1
ATOM 931 C CA . GLY A 1 119 ? -10.032 1.410 -5.411 1.00 92.81 119 GLY A CA 1
ATOM 932 C C . GLY A 1 119 ? -10.374 0.249 -6.342 1.00 92.81 119 GLY A C 1
ATOM 933 O O . GLY A 1 119 ? -10.504 -0.896 -5.911 1.00 92.81 119 GLY A O 1
ATOM 934 N N . GLN A 1 120 ? -10.509 0.536 -7.635 1.00 93.50 120 GLN A N 1
ATOM 935 C CA . GLN A 1 120 ? -10.636 -0.473 -8.686 1.00 93.50 120 GLN A CA 1
ATOM 936 C C . GLN A 1 120 ? -9.778 -0.043 -9.872 1.00 93.50 120 GLN A C 1
ATOM 938 O O . GLN A 1 120 ? -9.928 1.074 -10.370 1.00 93.50 120 GLN A O 1
ATOM 943 N N . HIS A 1 121 ? -8.916 -0.938 -10.350 1.00 93.81 121 HIS A N 1
ATOM 944 C CA . HIS A 1 121 ? -8.029 -0.666 -11.478 1.00 93.81 121 HIS A CA 1
ATOM 945 C C . HIS A 1 121 ? -8.031 -1.828 -12.470 1.00 93.81 121 HIS A C 1
ATOM 947 O O . HIS A 1 121 ? -8.155 -2.990 -12.080 1.00 93.81 121 HIS A O 1
ATOM 953 N N . ASP A 1 122 ? -7.882 -1.508 -13.754 1.00 93.44 122 ASP A N 1
ATOM 954 C CA . ASP A 1 122 ? -7.679 -2.514 -14.796 1.00 93.44 122 ASP A CA 1
ATOM 955 C C . ASP A 1 122 ? -6.292 -3.142 -14.660 1.00 93.44 122 ASP A C 1
ATOM 957 O O . ASP A 1 122 ? -5.295 -2.443 -14.424 1.00 93.44 122 ASP A O 1
ATOM 961 N N . MET A 1 123 ? -6.241 -4.449 -14.873 1.00 92.88 123 MET A N 1
ATOM 962 C CA . MET A 1 123 ? -5.050 -5.277 -14.808 1.00 92.88 123 MET A CA 1
ATOM 963 C C . MET A 1 123 ? -4.612 -5.672 -16.221 1.00 92.88 123 MET A C 1
ATOM 965 O O . MET A 1 123 ? -5.427 -6.092 -17.040 1.00 92.88 123 MET A O 1
ATOM 969 N N . GLN A 1 124 ? -3.323 -5.534 -16.513 1.00 94.75 124 GLN A N 1
ATOM 970 C CA . GLN A 1 124 ? -2.722 -5.888 -17.798 1.00 94.75 124 GLN A CA 1
ATOM 971 C C . GLN A 1 124 ? -1.595 -6.897 -17.598 1.00 94.75 124 GLN A C 1
ATOM 973 O O . GLN A 1 124 ? -1.023 -6.999 -16.514 1.00 94.75 124 GLN A O 1
ATOM 978 N N . ALA A 1 125 ? -1.288 -7.654 -18.652 1.00 93.69 125 ALA A N 1
ATOM 979 C CA . ALA A 1 125 ? -0.102 -8.496 -18.659 1.00 93.69 125 ALA A CA 1
ATOM 980 C C . ALA A 1 125 ? 1.146 -7.647 -18.375 1.00 93.69 125 ALA A C 1
ATOM 982 O O . ALA A 1 125 ? 1.242 -6.508 -18.828 1.00 93.69 125 ALA A O 1
ATOM 983 N N . ASP A 1 126 ? 2.064 -8.223 -17.607 1.00 94.38 126 ASP A N 1
ATOM 984 C CA . ASP A 1 126 ? 3.320 -7.623 -17.158 1.00 94.38 126 ASP A CA 1
ATOM 985 C C . ASP A 1 126 ? 3.175 -6.431 -16.194 1.00 94.38 126 ASP A C 1
ATOM 987 O O . ASP A 1 126 ? 4.171 -5.816 -15.805 1.00 94.38 126 ASP A O 1
ATOM 991 N N . ASP A 1 127 ? 1.958 -6.144 -15.717 1.00 96.75 127 ASP A N 1
ATOM 992 C CA . ASP A 1 127 ? 1.780 -5.279 -14.553 1.00 96.75 127 ASP A CA 1
ATOM 993 C C . ASP A 1 127 ? 2.463 -5.890 -13.331 1.00 96.75 127 ASP A C 1
ATOM 995 O O . ASP A 1 127 ? 2.271 -7.068 -13.010 1.00 96.75 127 ASP A O 1
ATOM 999 N N . LEU A 1 128 ? 3.175 -5.060 -12.575 1.00 97.81 128 LEU A N 1
ATOM 1000 C CA . LEU A 1 128 ? 3.594 -5.403 -11.224 1.00 97.81 128 LEU A CA 1
ATOM 1001 C C . LEU A 1 128 ? 2.910 -4.502 -10.202 1.00 97.81 128 LEU A C 1
ATOM 1003 O O . LEU A 1 128 ? 2.933 -3.281 -10.310 1.00 97.81 128 LEU A O 1
ATOM 1007 N N . PHE A 1 129 ? 2.350 -5.116 -9.170 1.00 98.31 129 PHE A N 1
ATOM 1008 C CA . PHE A 1 129 ? 1.802 -4.445 -8.003 1.00 98.31 129 PHE A CA 1
ATOM 1009 C C . PHE A 1 129 ? 2.761 -4.594 -6.824 1.00 98.31 129 PHE A C 1
ATOM 1011 O O . PHE A 1 129 ? 3.205 -5.701 -6.515 1.00 98.31 129 PHE A O 1
ATOM 1018 N N . LEU A 1 130 ? 3.073 -3.475 -6.176 1.00 98.62 130 LEU A N 1
ATOM 1019 C CA . LEU A 1 130 ? 3.922 -3.389 -4.991 1.00 98.62 130 LEU A CA 1
ATOM 1020 C C . LEU A 1 130 ? 3.085 -2.844 -3.836 1.00 98.62 130 LEU A C 1
ATOM 1022 O O . LEU A 1 130 ? 2.663 -1.693 -3.889 1.00 98.62 130 LEU A O 1
ATOM 1026 N N . LEU A 1 131 ? 2.871 -3.649 -2.797 1.00 98.69 131 LEU A N 1
ATOM 1027 C CA . LEU A 1 131 ? 2.329 -3.182 -1.522 1.00 98.69 131 LEU A CA 1
ATOM 1028 C C . LEU A 1 131 ? 3.491 -3.041 -0.542 1.00 98.69 131 LEU A C 1
ATOM 1030 O O . LEU A 1 131 ? 4.329 -3.943 -0.458 1.00 98.69 131 LEU A O 1
ATOM 1034 N N . CYS A 1 132 ? 3.542 -1.945 0.207 1.00 98.31 132 CYS A N 1
ATOM 1035 C CA . CYS A 1 132 ? 4.592 -1.737 1.197 1.00 98.31 132 CYS A CA 1
ATOM 1036 C C . CYS A 1 132 ? 4.140 -0.911 2.403 1.00 98.31 132 CYS A C 1
ATOM 1038 O O . CYS A 1 132 ? 3.235 -0.081 2.291 1.00 98.31 132 CYS A O 1
ATOM 1040 N N . SER A 1 133 ? 4.816 -1.118 3.535 1.00 97.38 133 SER A N 1
ATOM 1041 C CA . SER A 1 133 ? 4.742 -0.216 4.688 1.00 97.38 133 SER A CA 1
ATOM 1042 C C . SER A 1 133 ? 5.545 1.071 4.453 1.00 97.38 133 SER A C 1
ATOM 1044 O O . SER A 1 133 ? 6.348 1.170 3.514 1.00 97.38 133 SER A O 1
ATOM 1046 N N . ASP A 1 134 ? 5.340 2.038 5.338 1.00 94.56 134 ASP A N 1
ATOM 1047 C CA . ASP A 1 134 ? 6.131 3.262 5.496 1.00 94.56 134 ASP A CA 1
ATOM 1048 C C . ASP A 1 134 ? 7.625 3.004 5.670 1.00 94.56 134 ASP A C 1
ATOM 1050 O O . ASP A 1 134 ? 8.433 3.679 5.032 1.00 94.56 134 ASP A O 1
ATOM 1054 N N . GLY A 1 135 ? 8.010 1.934 6.370 1.00 95.12 135 GLY A N 1
ATOM 1055 C CA . GLY A 1 135 ? 9.410 1.518 6.474 1.00 95.12 135 GLY A CA 1
ATOM 1056 C C . GLY A 1 135 ? 10.133 1.411 5.120 1.00 95.12 135 GLY A C 1
ATOM 1057 O O . GLY A 1 135 ? 11.331 1.706 5.036 1.00 95.12 135 GLY A O 1
ATOM 1058 N N . LEU A 1 136 ? 9.421 1.062 4.034 1.00 96.88 136 LEU A N 1
ATOM 1059 C CA . LEU A 1 136 ? 9.978 1.112 2.678 1.00 96.88 136 LEU A CA 1
ATOM 1060 C C . LEU A 1 136 ? 9.963 2.530 2.090 1.00 96.88 136 LEU A C 1
ATOM 1062 O O . LEU A 1 136 ? 11.009 3.011 1.653 1.00 96.88 136 LEU A O 1
ATOM 1066 N N . HIS A 1 137 ? 8.793 3.171 2.010 1.00 94.50 137 HIS A N 1
ATOM 1067 C CA . HIS A 1 137 ? 8.622 4.398 1.219 1.00 94.50 137 HIS A CA 1
ATOM 1068 C C . HIS A 1 137 ? 9.132 5.673 1.899 1.00 94.50 137 HIS A C 1
ATOM 1070 O O . HIS A 1 137 ? 9.332 6.677 1.222 1.00 94.50 137 HIS A O 1
ATOM 1076 N N . ASP A 1 138 ? 9.373 5.637 3.208 1.00 93.06 138 ASP A N 1
ATOM 1077 C CA . ASP A 1 138 ? 10.064 6.712 3.926 1.00 93.06 138 ASP A CA 1
ATOM 1078 C C . ASP A 1 138 ? 11.584 6.590 3.775 1.00 93.06 138 ASP A C 1
ATOM 1080 O O . ASP A 1 138 ? 12.312 7.583 3.836 1.00 93.06 138 ASP A O 1
ATOM 1084 N N . SER A 1 139 ? 12.076 5.373 3.523 1.00 94.56 139 SER A N 1
ATOM 1085 C CA . SER A 1 139 ? 13.493 5.109 3.259 1.00 94.56 139 SER A CA 1
ATOM 1086 C C . SER A 1 139 ? 13.853 5.344 1.787 1.00 94.56 139 SER A C 1
ATOM 1088 O O . SER A 1 139 ? 14.919 5.881 1.475 1.00 94.56 139 SER A O 1
ATOM 1090 N N . LEU A 1 140 ? 12.989 4.935 0.857 1.00 95.88 140 LEU A N 1
ATOM 1091 C CA . LEU A 1 140 ? 13.237 4.965 -0.585 1.00 95.88 140 LEU A CA 1
ATOM 1092 C C . LEU A 1 140 ? 12.314 5.951 -1.293 1.00 95.88 140 LEU A C 1
ATOM 1094 O O . LEU A 1 140 ? 11.098 5.890 -1.147 1.00 95.88 140 LEU A O 1
ATOM 1098 N N . SER A 1 141 ? 12.894 6.802 -2.141 1.00 95.81 141 SER A N 1
ATOM 1099 C CA . SER A 1 141 ? 12.099 7.631 -3.044 1.00 95.81 141 SER A CA 1
ATOM 1100 C C . SER A 1 141 ? 11.454 6.771 -4.134 1.00 95.81 141 SER A C 1
ATOM 1102 O O . SER A 1 141 ? 11.936 5.682 -4.455 1.00 95.81 141 SER A O 1
ATOM 1104 N N . GLU A 1 142 ? 10.405 7.283 -4.779 1.00 96.56 142 GLU A N 1
ATOM 1105 C CA . GLU A 1 142 ? 9.789 6.603 -5.928 1.00 96.56 142 GLU A CA 1
ATOM 1106 C C . GLU A 1 142 ? 10.801 6.325 -7.053 1.00 96.56 142 GLU A C 1
ATOM 1108 O O . GLU A 1 142 ? 10.727 5.286 -7.708 1.00 96.56 142 GLU A O 1
ATOM 1113 N N . ALA A 1 143 ? 11.795 7.203 -7.234 1.00 97.75 143 ALA A N 1
ATOM 1114 C CA . ALA A 1 143 ? 12.874 7.005 -8.199 1.00 97.75 143 ALA A CA 1
ATOM 1115 C C . ALA A 1 143 ? 13.776 5.813 -7.831 1.00 97.75 143 ALA A C 1
ATOM 1117 O O . ALA A 1 143 ? 14.175 5.048 -8.710 1.00 97.75 143 ALA A O 1
ATOM 1118 N N . ASP A 1 144 ? 14.058 5.612 -6.540 1.00 97.81 144 ASP A N 1
ATOM 1119 C CA . ASP A 1 144 ? 14.834 4.463 -6.062 1.00 97.81 144 ASP A CA 1
AT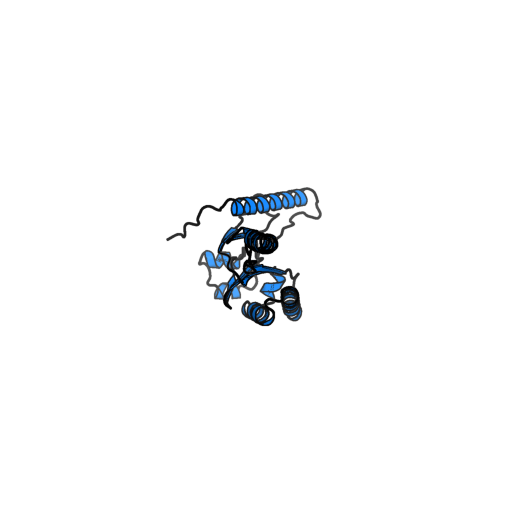OM 1120 C C . ASP A 1 144 ? 14.067 3.150 -6.253 1.00 97.81 144 ASP A C 1
ATOM 1122 O O . ASP A 1 144 ? 14.636 2.145 -6.692 1.00 97.81 144 ASP A O 1
ATOM 1126 N N . ILE A 1 145 ? 12.765 3.158 -5.949 1.00 98.25 145 ILE A N 1
ATOM 1127 C CA . ILE A 1 145 ? 11.880 2.007 -6.158 1.00 98.25 145 ILE A CA 1
ATOM 1128 C C . ILE A 1 145 ? 11.837 1.663 -7.652 1.00 98.25 145 ILE A C 1
ATOM 1130 O O . ILE A 1 145 ? 12.059 0.509 -8.027 1.00 98.25 145 ILE A O 1
ATOM 1134 N N . LEU A 1 146 ? 11.640 2.664 -8.515 1.00 98.38 146 LEU A N 1
ATOM 1135 C CA . LEU A 1 146 ? 11.634 2.509 -9.970 1.00 98.38 146 LEU A CA 1
ATOM 1136 C C . LEU A 1 146 ? 12.963 1.955 -10.506 1.00 98.38 146 LEU A C 1
ATOM 1138 O O . LEU A 1 146 ? 12.959 1.063 -11.353 1.00 98.38 146 LEU A O 1
ATOM 1142 N N . ALA A 1 147 ? 14.103 2.428 -10.000 1.00 98.19 147 ALA A N 1
ATOM 1143 C CA . ALA A 1 147 ? 15.413 1.917 -10.400 1.00 98.19 147 ALA A CA 1
ATOM 1144 C C . ALA A 1 147 ? 15.591 0.428 -10.048 1.00 98.19 147 ALA A C 1
ATOM 1146 O O . ALA A 1 147 ? 16.111 -0.344 -10.857 1.00 98.19 147 ALA A O 1
ATOM 1147 N N . ASN A 1 148 ? 15.123 0.001 -8.870 1.00 98.19 148 ASN A N 1
ATOM 1148 C CA . ASN A 1 148 ? 15.142 -1.411 -8.480 1.00 98.19 148 ASN A CA 1
ATOM 1149 C C . ASN A 1 148 ? 14.206 -2.253 -9.355 1.00 98.19 148 ASN A C 1
ATOM 1151 O O . ASN A 1 148 ? 14.606 -3.323 -9.817 1.00 98.19 148 ASN A O 1
ATOM 1155 N N . LEU A 1 149 ? 12.998 -1.756 -9.636 1.00 97.69 149 LEU A N 1
ATOM 1156 C CA . LEU A 1 149 ? 12.042 -2.408 -10.535 1.00 97.69 149 LEU A CA 1
ATOM 1157 C C . LEU A 1 149 ? 12.649 -2.652 -11.919 1.00 97.69 149 LEU A C 1
ATOM 1159 O O . LEU A 1 149 ? 12.675 -3.791 -12.380 1.00 97.69 149 LEU A O 1
ATOM 1163 N N . ARG A 1 150 ? 13.226 -1.613 -12.532 1.00 97.12 150 ARG A N 1
ATOM 1164 C CA . ARG A 1 150 ? 13.908 -1.696 -13.836 1.00 97.12 150 ARG A CA 1
ATOM 1165 C C . ARG A 1 150 ? 15.044 -2.713 -13.854 1.00 97.12 150 ARG A C 1
ATOM 1167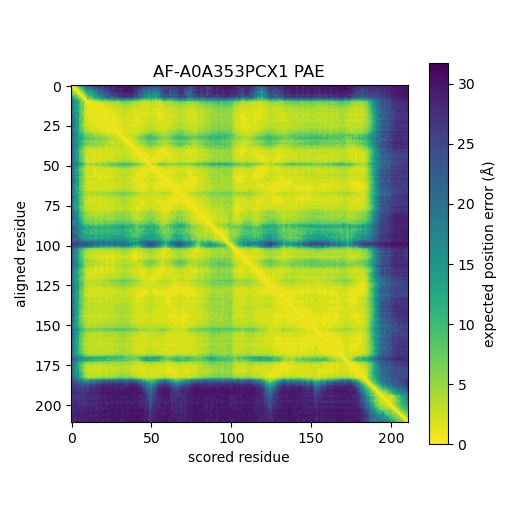 O O . ARG A 1 150 ? 15.269 -3.368 -14.864 1.00 97.12 150 ARG A O 1
ATOM 1174 N N . ARG A 1 151 ? 15.782 -2.827 -12.748 1.00 97.38 151 ARG A N 1
ATOM 1175 C CA . ARG A 1 151 ? 16.973 -3.677 -12.667 1.00 97.38 151 ARG A CA 1
ATOM 1176 C C . ARG A 1 151 ? 16.656 -5.154 -12.461 1.00 97.38 151 ARG A C 1
ATOM 1178 O O . ARG A 1 151 ? 17.409 -5.993 -12.944 1.00 97.38 151 ARG A O 1
ATOM 1185 N N . PHE A 1 152 ? 15.622 -5.466 -11.683 1.00 97.12 152 PHE A N 1
ATOM 1186 C CA . PHE A 1 152 ? 15.400 -6.827 -11.187 1.00 97.12 152 PHE A CA 1
ATOM 1187 C C . PHE A 1 152 ? 14.122 -7.485 -11.703 1.00 97.12 152 PHE A C 1
ATOM 1189 O O . PHE A 1 152 ? 13.924 -8.667 -11.446 1.00 97.12 152 PHE A O 1
ATOM 1196 N N . MET A 1 153 ? 13.251 -6.779 -12.425 1.00 94.25 153 MET A N 1
ATOM 1197 C CA . MET A 1 153 ? 12.106 -7.419 -13.077 1.00 94.25 153 MET A CA 1
ATOM 1198 C C . MET A 1 153 ? 12.549 -8.422 -14.160 1.00 94.25 153 MET A C 1
ATOM 1200 O O . MET A 1 153 ? 13.488 -8.125 -14.898 1.00 94.25 153 MET A O 1
ATOM 1204 N N . PRO A 1 154 ? 11.879 -9.589 -14.301 1.00 92.81 154 PRO A N 1
ATOM 1205 C CA . PRO A 1 154 ? 10.734 -10.092 -13.525 1.00 92.81 154 PRO A CA 1
ATOM 1206 C C . PRO A 1 154 ? 11.111 -10.993 -12.319 1.00 92.81 154 PRO A C 1
ATOM 1208 O O . PRO A 1 154 ? 10.274 -11.749 -11.821 1.00 92.81 154 PRO A O 1
ATOM 1211 N N . GLU A 1 155 ? 12.358 -10.961 -11.833 1.00 96.38 155 GLU A N 1
ATOM 1212 C CA . GLU A 1 155 ? 12.867 -11.809 -10.740 1.00 96.38 155 GLU A CA 1
ATOM 1213 C C . GLU A 1 155 ? 12.347 -11.372 -9.347 1.00 96.38 155 GLU A C 1
ATOM 1215 O O . GLU A 1 155 ? 13.095 -10.822 -8.532 1.00 96.38 155 GLU A O 1
ATOM 1220 N N . LEU A 1 156 ? 11.073 -11.646 -9.023 1.00 97.06 156 LEU A N 1
ATOM 1221 C CA . LEU A 1 156 ? 10.442 -11.162 -7.778 1.00 97.06 156 LEU A CA 1
ATOM 1222 C C . LEU A 1 156 ? 11.242 -11.445 -6.491 1.00 97.06 156 LEU A C 1
ATOM 1224 O O . LEU A 1 156 ? 11.457 -10.503 -5.730 1.00 97.06 156 LEU A O 1
ATOM 1228 N N . PRO A 1 157 ? 11.777 -12.660 -6.235 1.00 97.75 157 PRO A N 1
ATOM 1229 C CA . PRO A 1 157 ? 12.548 -12.907 -5.011 1.00 97.75 157 PRO A CA 1
ATOM 1230 C C . PRO A 1 157 ? 13.840 -12.081 -4.919 1.00 97.75 157 PRO A C 1
ATOM 1232 O O . PRO A 1 157 ? 14.348 -11.819 -3.827 1.00 97.75 157 PRO A O 1
ATOM 1235 N N . ARG A 1 158 ? 14.422 -11.691 -6.058 1.00 98.06 158 ARG A N 1
ATOM 1236 C CA . ARG A 1 158 ? 15.608 -10.830 -6.106 1.00 98.06 158 ARG A CA 1
ATOM 1237 C C . ARG A 1 158 ? 15.220 -9.368 -5.914 1.00 98.06 158 ARG A C 1
ATOM 1239 O O . ARG A 1 158 ? 15.847 -8.694 -5.102 1.00 98.06 158 ARG A O 1
ATOM 1246 N N . LEU A 1 159 ? 14.159 -8.923 -6.582 1.00 98.38 159 LEU A N 1
ATOM 1247 C CA . LEU A 1 159 ? 13.597 -7.583 -6.441 1.00 98.38 159 LEU A CA 1
ATOM 1248 C C . LEU A 1 159 ? 13.161 -7.287 -4.997 1.00 98.38 159 LEU A C 1
ATOM 1250 O O . LEU A 1 159 ? 13.560 -6.264 -4.449 1.00 98.38 159 LEU A O 1
ATOM 1254 N N . THR A 1 160 ? 12.421 -8.190 -4.341 1.00 98.19 160 THR A N 1
ATOM 1255 C CA . THR A 1 160 ? 12.009 -8.021 -2.934 1.00 98.19 160 THR A CA 1
ATOM 1256 C C . THR A 1 160 ? 13.217 -7.842 -2.017 1.00 98.19 160 THR A C 1
ATOM 1258 O O . THR A 1 160 ? 13.254 -6.908 -1.219 1.00 98.19 160 THR A O 1
ATOM 1261 N N . ARG A 1 161 ? 14.240 -8.700 -2.153 1.00 98.12 161 ARG A N 1
ATOM 1262 C CA . ARG A 1 161 ? 15.471 -8.594 -1.355 1.00 98.12 161 ARG A CA 1
ATOM 1263 C C . ARG A 1 161 ? 16.209 -7.288 -1.621 1.00 98.12 161 ARG A C 1
ATOM 1265 O O . ARG A 1 161 ? 16.660 -6.665 -0.668 1.00 98.12 161 ARG A O 1
ATOM 1272 N N . ALA A 1 162 ? 16.305 -6.868 -2.880 1.00 98.19 162 ALA A N 1
ATOM 1273 C CA . ALA A 1 162 ? 16.967 -5.623 -3.248 1.00 98.19 162 ALA A CA 1
ATOM 1274 C C . ALA A 1 162 ? 16.259 -4.394 -2.658 1.00 98.19 162 ALA A C 1
ATOM 1276 O O . ALA A 1 162 ? 16.928 -3.532 -2.098 1.00 98.19 162 ALA A O 1
ATOM 1277 N N . LEU A 1 163 ? 14.922 -4.347 -2.702 1.00 98.19 163 LEU A N 1
ATOM 1278 C CA . LEU A 1 163 ? 14.133 -3.273 -2.085 1.00 98.19 163 LEU A CA 1
ATOM 1279 C C . LEU A 1 163 ? 14.363 -3.200 -0.569 1.00 98.19 163 LEU A C 1
ATOM 1281 O O . LEU A 1 163 ? 14.660 -2.129 -0.043 1.00 98.19 163 LEU A O 1
ATOM 1285 N N . ILE A 1 164 ? 14.301 -4.341 0.124 1.00 97.88 164 ILE A N 1
ATOM 1286 C CA . ILE A 1 164 ? 14.539 -4.408 1.575 1.00 97.88 164 ILE A CA 1
ATOM 1287 C C . ILE A 1 164 ? 15.978 -3.992 1.914 1.00 97.88 164 ILE A C 1
ATOM 1289 O O . ILE A 1 164 ? 16.199 -3.206 2.832 1.00 97.88 164 ILE A O 1
ATOM 1293 N N . GLN A 1 165 ? 16.971 -4.484 1.168 1.00 97.69 165 GLN A N 1
ATOM 1294 C CA . GLN A 1 165 ? 18.378 -4.129 1.374 1.00 97.69 165 GLN A CA 1
ATOM 1295 C C . GLN A 1 165 ? 18.639 -2.642 1.126 1.00 97.69 165 GLN A C 1
ATOM 1297 O O . GLN A 1 165 ? 19.345 -2.018 1.913 1.00 97.69 165 GLN A O 1
ATOM 1302 N N . ALA A 1 166 ? 18.058 -2.067 0.073 1.00 97.38 166 ALA A N 1
ATOM 1303 C CA . ALA A 1 166 ? 18.198 -0.649 -0.236 1.00 97.38 166 ALA A CA 1
ATOM 1304 C C . ALA A 1 166 ? 17.597 0.236 0.868 1.00 97.38 166 ALA A C 1
ATOM 1306 O O . ALA A 1 166 ? 18.213 1.230 1.251 1.00 97.38 166 ALA A O 1
ATOM 1307 N N . ALA A 1 167 ? 16.435 -0.135 1.414 1.00 96.44 167 ALA A N 1
ATOM 1308 C CA . ALA A 1 167 ? 15.829 0.574 2.540 1.00 96.44 167 ALA A CA 1
ATOM 1309 C C . ALA A 1 167 ? 16.667 0.438 3.827 1.00 96.44 167 ALA A C 1
ATOM 1311 O O . ALA A 1 167 ? 16.970 1.440 4.477 1.00 96.44 167 ALA A O 1
ATOM 1312 N N . ASN A 1 168 ? 17.148 -0.769 4.146 1.00 96.75 168 ASN A N 1
ATOM 1313 C CA . ASN A 1 168 ? 18.049 -0.994 5.284 1.00 96.75 168 ASN A CA 1
ATOM 1314 C C . ASN A 1 168 ? 19.358 -0.199 5.169 1.00 96.75 168 ASN A C 1
ATOM 1316 O O . ASN A 1 168 ? 19.825 0.368 6.155 1.00 96.75 168 ASN A O 1
ATOM 1320 N N . ALA A 1 169 ? 19.928 -0.089 3.966 1.00 96.62 169 ALA A N 1
ATOM 1321 C CA . ALA A 1 169 ? 21.145 0.687 3.722 1.00 96.62 169 ALA A CA 1
ATOM 1322 C C . ALA A 1 169 ? 20.972 2.195 3.990 1.00 96.62 169 ALA A C 1
ATOM 1324 O O . ALA A 1 169 ? 21.961 2.902 4.165 1.00 96.62 169 ALA A O 1
ATOM 1325 N N . ARG A 1 170 ? 19.730 2.693 4.063 1.00 93.25 170 ARG A N 1
ATOM 1326 C CA . ARG A 1 170 ? 19.397 4.080 4.435 1.00 93.25 170 ARG A CA 1
ATOM 1327 C C . ARG A 1 170 ? 19.060 4.260 5.916 1.00 93.25 170 ARG A C 1
ATOM 1329 O O . ARG A 1 170 ? 18.543 5.301 6.319 1.00 93.25 170 ARG A O 1
ATOM 1336 N N . GLY A 1 171 ? 19.388 3.261 6.728 1.00 87.50 171 GLY A N 1
ATOM 1337 C CA . GLY A 1 171 ? 19.277 3.295 8.181 1.00 87.50 171 GLY A CA 1
ATOM 1338 C C . GLY A 1 171 ? 18.178 2.407 8.749 1.00 87.50 171 GLY A C 1
ATOM 1339 O O . GLY A 1 171 ? 18.173 2.232 9.960 1.00 87.50 171 GLY A O 1
ATOM 1340 N N . GLY A 1 172 ? 17.281 1.848 7.919 1.00 84.19 172 GLY A N 1
ATOM 1341 C CA . GLY A 1 172 ? 16.282 0.861 8.360 1.00 84.19 172 GLY A CA 1
ATOM 1342 C C . GLY A 1 172 ? 15.494 1.314 9.591 1.00 84.19 172 GLY A C 1
ATOM 1343 O O . GLY A 1 172 ? 15.429 0.597 10.584 1.00 84.19 172 GLY A O 1
ATOM 1344 N N . LYS A 1 173 ? 14.978 2.548 9.555 1.00 84.06 173 LYS A N 1
ATOM 1345 C CA . LYS A 1 173 ? 14.446 3.241 10.740 1.00 84.06 173 LYS A CA 1
ATOM 1346 C C . LYS A 1 173 ? 13.147 2.643 11.286 1.00 84.06 173 LYS A C 1
ATOM 1348 O O . LYS A 1 173 ? 12.782 2.968 12.410 1.00 84.06 173 LYS A O 1
ATOM 1353 N N . ASP A 1 174 ? 12.480 1.804 10.498 1.00 91.75 174 ASP A N 1
ATOM 1354 C CA . ASP A 1 174 ? 11.224 1.148 10.850 1.00 91.75 174 ASP A CA 1
ATOM 1355 C C . ASP A 1 174 ? 11.145 -0.267 10.249 1.00 91.75 174 ASP A C 1
ATOM 1357 O O . ASP A 1 174 ? 12.002 -0.686 9.465 1.00 91.75 174 ASP A O 1
ATOM 1361 N N . ASN A 1 175 ? 10.114 -1.026 10.611 1.00 94.88 175 ASN A N 1
ATOM 1362 C CA . ASN A 1 175 ? 9.811 -2.333 10.061 1.00 94.88 175 ASN A CA 1
ATOM 1363 C C . ASN A 1 175 ? 9.428 -2.238 8.576 1.00 94.88 175 ASN A C 1
ATOM 1365 O O . ASN A 1 175 ? 8.475 -1.571 8.171 1.00 94.88 175 ASN A O 1
ATOM 1369 N N . ILE A 1 176 ? 10.162 -2.977 7.745 1.00 96.81 176 ILE A N 1
ATOM 1370 C CA . ILE A 1 176 ? 9.986 -2.970 6.293 1.00 96.81 176 ILE A CA 1
ATOM 1371 C C . ILE A 1 176 ? 9.180 -4.201 5.883 1.00 96.81 176 ILE A C 1
ATOM 1373 O O . ILE A 1 176 ? 9.658 -5.330 6.001 1.00 96.81 176 ILE A O 1
ATOM 1377 N N . SER A 1 177 ? 7.982 -3.980 5.346 1.00 97.25 177 SER A N 1
ATOM 1378 C CA . SER A 1 177 ? 7.148 -5.025 4.745 1.00 97.25 177 SER A CA 1
ATOM 1379 C C . SER A 1 177 ? 6.917 -4.741 3.265 1.00 97.25 177 SER A C 1
ATOM 1381 O O . SER A 1 177 ? 6.628 -3.608 2.884 1.00 97.25 177 SER A O 1
ATOM 1383 N N . VAL A 1 178 ? 7.045 -5.774 2.425 1.00 98.00 178 VAL A N 1
ATOM 1384 C CA . VAL A 1 178 ? 6.893 -5.686 0.964 1.00 98.00 178 VAL A CA 1
ATOM 1385 C C . VAL A 1 178 ? 6.159 -6.913 0.432 1.00 98.00 178 VAL A C 1
ATOM 1387 O O . VAL A 1 178 ? 6.550 -8.042 0.722 1.00 98.00 178 VAL A O 1
ATOM 1390 N N . ILE A 1 179 ? 5.152 -6.695 -0.412 1.00 98.31 179 ILE A N 1
ATOM 1391 C CA . ILE A 1 179 ? 4.490 -7.737 -1.206 1.00 98.31 179 ILE A CA 1
ATOM 1392 C C . ILE A 1 179 ? 4.572 -7.340 -2.679 1.00 98.31 179 ILE A C 1
ATOM 1394 O O . ILE A 1 179 ? 4.239 -6.213 -3.041 1.00 98.31 179 ILE A O 1
ATOM 1398 N N . LEU A 1 180 ? 4.999 -8.279 -3.526 1.00 98.19 180 LEU A N 1
ATOM 1399 C CA . LEU A 1 180 ? 5.046 -8.112 -4.978 1.00 98.19 180 LEU A CA 1
ATOM 1400 C C . LEU A 1 180 ? 4.089 -9.095 -5.651 1.00 98.19 180 LEU A C 1
ATOM 1402 O O . LEU A 1 180 ? 4.151 -10.296 -5.390 1.00 98.19 180 LEU A O 1
ATOM 1406 N N . GLY A 1 181 ? 3.252 -8.596 -6.556 1.00 96.38 181 GLY A N 1
ATOM 1407 C CA . GLY A 1 181 ? 2.414 -9.404 -7.440 1.00 96.38 181 GLY A CA 1
ATOM 1408 C C . GLY A 1 181 ? 2.697 -9.056 -8.895 1.00 96.38 181 GLY A C 1
ATOM 1409 O O . GLY A 1 181 ? 2.485 -7.917 -9.290 1.00 96.38 181 GLY A O 1
ATOM 1410 N N . HIS A 1 182 ? 3.171 -10.019 -9.687 1.00 96.00 182 HIS A N 1
ATOM 1411 C CA . HIS A 1 182 ? 3.403 -9.841 -11.123 1.00 96.00 182 HIS A CA 1
ATOM 1412 C C . HIS A 1 182 ? 2.321 -10.559 -11.925 1.00 96.00 182 HIS A C 1
ATOM 1414 O O . HIS A 1 182 ? 2.136 -11.773 -11.796 1.00 96.00 182 HIS A O 1
ATOM 1420 N N . VAL A 1 183 ? 1.616 -9.802 -12.756 1.00 94.50 183 VAL A N 1
ATOM 1421 C CA . VAL A 1 183 ? 0.564 -10.311 -13.624 1.00 94.50 183 VAL A CA 1
ATOM 1422 C C . VAL A 1 183 ? 1.213 -10.970 -14.822 1.00 94.50 183 VAL A C 1
ATOM 1424 O O . VAL A 1 183 ? 1.725 -10.319 -15.726 1.00 94.50 183 VAL A O 1
ATOM 1427 N N . ARG A 1 184 ? 1.182 -12.295 -14.847 1.00 90.62 184 ARG A N 1
ATOM 1428 C CA . ARG A 1 184 ? 1.692 -13.040 -15.992 1.00 90.62 184 ARG A CA 1
ATOM 1429 C C . ARG A 1 184 ? 0.683 -12.955 -17.126 1.00 90.62 184 ARG A C 1
ATOM 1431 O O . ARG A 1 184 ? -0.510 -13.154 -16.897 1.00 90.62 184 ARG A O 1
ATOM 1438 N N . ALA A 1 185 ? 1.167 -12.740 -18.347 1.00 83.19 185 ALA A N 1
ATOM 1439 C CA . ALA A 1 185 ? 0.362 -13.013 -19.528 1.00 83.19 185 ALA A CA 1
ATOM 1440 C C . ALA A 1 185 ? -0.240 -14.419 -19.399 1.00 83.19 185 ALA A C 1
ATOM 1442 O O . ALA A 1 185 ? 0.467 -15.372 -19.045 1.00 83.19 185 ALA A O 1
ATOM 1443 N N . ALA A 1 186 ? -1.544 -14.545 -19.657 1.00 69.94 186 ALA A N 1
ATOM 1444 C CA . ALA A 1 186 ? -2.162 -15.854 -19.756 1.00 69.94 186 ALA A CA 1
ATOM 1445 C C . ALA A 1 186 ? -1.374 -16.626 -20.812 1.00 69.94 186 ALA A C 1
ATOM 1447 O O . ALA A 1 186 ? -1.327 -16.220 -21.976 1.00 69.94 186 ALA A O 1
ATOM 1448 N N . SER A 1 187 ? -0.707 -17.710 -20.410 1.00 53.00 187 SER A N 1
ATOM 1449 C CA . SER A 1 187 ? -0.149 -18.609 -21.402 1.00 53.00 187 SER A CA 1
ATOM 1450 C C . SER A 1 187 ? -1.345 -19.102 -22.197 1.00 53.00 187 SER A C 1
ATOM 1452 O O . SER A 1 187 ? -2.180 -19.836 -21.659 1.00 53.00 187 SER A O 1
ATOM 1454 N N . VAL A 1 188 ? -1.433 -18.715 -23.467 1.00 49.19 188 VAL A N 1
ATOM 1455 C CA . VAL A 1 188 ? -2.140 -19.537 -24.434 1.00 49.19 188 VAL A CA 1
ATOM 1456 C C . VAL A 1 188 ? -1.319 -20.816 -24.460 1.00 49.19 188 VAL A C 1
ATOM 1458 O O . VAL A 1 188 ? -0.376 -20.957 -25.234 1.00 49.19 188 VAL A O 1
ATOM 1461 N N . ALA A 1 189 ? -1.606 -21.737 -23.535 1.00 45.31 189 ALA A N 1
ATOM 1462 C CA . ALA A 1 189 ? -1.323 -23.125 -23.798 1.00 45.31 189 ALA A CA 1
ATOM 1463 C C . ALA A 1 189 ? -1.965 -23.332 -25.160 1.00 45.31 189 ALA A C 1
ATOM 1465 O O . ALA A 1 189 ? -3.165 -23.080 -25.311 1.00 45.31 189 ALA A O 1
ATOM 1466 N N . SER A 1 190 ? -1.153 -23.642 -26.164 1.00 44.06 190 SER A N 1
ATOM 1467 C CA . SER A 1 190 ? -1.642 -24.131 -27.433 1.00 44.06 190 SER A CA 1
ATOM 1468 C C . SER A 1 190 ? -2.448 -25.376 -27.095 1.00 44.06 190 SER A C 1
ATOM 1470 O O . SER A 1 190 ? -1.948 -26.497 -27.039 1.00 44.06 190 SER A O 1
ATOM 1472 N N . ALA A 1 191 ? -3.724 -25.165 -26.791 1.00 45.47 191 ALA A N 1
ATOM 1473 C CA . ALA A 1 191 ? -4.735 -26.178 -26.813 1.00 45.47 191 ALA A CA 1
ATOM 1474 C C . ALA A 1 191 ? -4.869 -26.501 -28.291 1.00 45.47 191 ALA A C 1
ATOM 1476 O O . ALA A 1 191 ? -5.812 -26.069 -28.941 1.00 45.47 191 ALA A O 1
ATOM 1477 N N . GLU A 1 192 ? -3.884 -27.218 -28.843 1.00 52.00 192 GLU A N 1
ATOM 1478 C CA . GLU A 1 192 ? -4.159 -28.073 -29.972 1.00 52.00 192 GLU A CA 1
ATOM 1479 C C . GLU A 1 192 ? -5.336 -28.921 -29.519 1.00 52.00 192 GLU A C 1
ATOM 1481 O O . GLU A 1 192 ? -5.211 -29.669 -28.538 1.00 52.00 192 GLU A O 1
ATOM 1486 N N . PRO A 1 193 ? -6.505 -28.767 -30.148 1.00 55.12 193 PRO A N 1
ATOM 1487 C CA . PRO A 1 193 ? -7.655 -29.502 -29.691 1.00 55.12 193 PRO A CA 1
ATOM 1488 C C . PRO A 1 193 ? -7.327 -30.998 -29.739 1.00 55.12 193 PRO A C 1
ATOM 1490 O O . PRO A 1 193 ? -6.959 -31.539 -30.784 1.00 55.12 193 PRO A O 1
ATOM 1493 N N . SER A 1 194 ? -7.437 -31.676 -28.593 1.00 58.25 194 SER A N 1
ATOM 1494 C CA . SER A 1 194 ? -7.064 -33.092 -28.429 1.00 58.25 194 SER A CA 1
ATOM 1495 C C . SER A 1 194 ? -7.779 -34.026 -29.421 1.00 58.25 194 SER A C 1
ATOM 1497 O O . SER A 1 194 ? -7.327 -35.147 -29.679 1.00 58.25 194 SER A O 1
ATOM 1499 N N . TRP A 1 195 ? -8.869 -33.549 -30.031 1.00 63.66 195 TRP A N 1
ATOM 1500 C CA . TRP A 1 195 ? -9.612 -34.230 -31.080 1.00 63.66 195 TRP A CA 1
ATOM 1501 C C . TRP A 1 195 ? -8.858 -34.342 -32.418 1.00 63.66 195 TRP A C 1
ATOM 1503 O O . TRP A 1 195 ? -9.016 -35.359 -33.095 1.00 63.66 195 TRP A O 1
ATOM 1513 N N . TRP A 1 196 ? -7.969 -33.407 -32.779 1.00 61.69 196 TRP A N 1
ATOM 1514 C CA . TRP A 1 196 ? -7.167 -33.517 -34.011 1.00 61.69 196 TRP A CA 1
ATOM 1515 C C . TRP A 1 196 ? -6.126 -34.641 -33.922 1.00 61.69 196 TRP A C 1
ATOM 1517 O O . TRP A 1 196 ? -5.970 -35.427 -34.860 1.00 61.69 196 TRP A O 1
ATOM 1527 N N . ARG A 1 197 ? -5.492 -34.819 -32.751 1.00 59.62 197 ARG A N 1
ATOM 1528 C CA . ARG A 1 197 ? -4.597 -35.964 -32.479 1.00 59.62 197 ARG A CA 1
ATOM 1529 C C . ARG A 1 197 ? -5.341 -37.306 -32.522 1.00 59.62 197 ARG A C 1
ATOM 1531 O O . ARG A 1 197 ? -4.772 -38.313 -32.944 1.00 59.62 197 ARG A O 1
ATOM 1538 N N . ARG A 1 198 ? -6.628 -37.334 -32.142 1.00 62.34 198 ARG A N 1
ATOM 1539 C CA . ARG A 1 198 ? -7.498 -38.523 -32.274 1.00 62.34 198 ARG A CA 1
ATOM 1540 C C . ARG A 1 198 ? -7.902 -38.812 -33.726 1.00 62.34 198 ARG A C 1
ATOM 1542 O O . ARG A 1 198 ? -8.012 -39.983 -34.084 1.00 62.34 198 ARG A O 1
ATOM 1549 N N . LEU A 1 199 ? -8.068 -37.794 -34.572 1.00 62.44 199 LEU A N 1
ATOM 1550 C CA . LEU A 1 199 ? -8.344 -37.972 -36.007 1.00 62.44 199 LEU A CA 1
ATOM 1551 C C . LEU A 1 199 ? -7.131 -38.489 -36.787 1.00 62.44 199 LEU A C 1
ATOM 1553 O O . LEU A 1 199 ? -7.281 -39.385 -37.619 1.00 62.44 199 LEU A O 1
ATOM 1557 N N . LEU A 1 200 ? -5.929 -37.997 -36.480 1.00 63.75 200 LEU A N 1
ATOM 1558 C CA . LEU A 1 200 ? -4.694 -38.462 -37.123 1.00 63.75 200 LEU A CA 1
ATOM 1559 C C . LEU A 1 200 ? -4.372 -39.927 -36.781 1.00 63.75 200 LEU A C 1
ATOM 1561 O O . LEU A 1 200 ? -3.917 -40.669 -37.648 1.00 63.75 200 LEU A O 1
ATOM 1565 N N . ARG A 1 201 ? -4.713 -40.391 -35.569 1.00 56.69 201 ARG A N 1
ATOM 1566 C CA . ARG A 1 201 ? -4.622 -41.815 -35.188 1.00 56.69 201 ARG A CA 1
ATOM 1567 C C . ARG A 1 201 ? -5.654 -42.722 -35.872 1.00 56.69 201 ARG A C 1
ATOM 1569 O O . ARG A 1 201 ? -5.415 -43.919 -35.986 1.00 56.69 201 ARG A O 1
ATOM 1576 N N . ARG A 1 202 ? -6.796 -42.192 -36.330 1.00 55.09 202 ARG A N 1
ATOM 1577 C CA . ARG A 1 202 ? -7.815 -42.988 -37.044 1.00 55.09 202 ARG A CA 1
ATOM 1578 C C . ARG A 1 202 ? -7.461 -43.227 -38.513 1.00 55.09 202 ARG A C 1
ATOM 1580 O O . ARG A 1 202 ? -7.774 -44.298 -39.025 1.00 55.09 202 ARG A O 1
ATOM 1587 N N . LYS A 1 203 ? -6.768 -42.292 -39.175 1.00 53.22 203 LYS A N 1
ATOM 1588 C CA . LYS A 1 203 ? -6.354 -42.463 -40.582 1.00 53.22 203 LYS A CA 1
ATOM 1589 C C . LYS A 1 203 ? -5.225 -43.481 -40.779 1.00 53.22 203 LYS A C 1
ATOM 1591 O O . LYS A 1 203 ? -5.186 -44.124 -41.820 1.00 53.22 203 LYS A O 1
ATOM 1596 N N . THR A 1 204 ? -4.359 -43.699 -39.790 1.00 52.72 204 THR A N 1
ATOM 1597 C CA . THR A 1 204 ? -3.296 -44.719 -39.880 1.00 52.72 204 THR A CA 1
ATOM 1598 C C . THR A 1 204 ? -3.786 -46.148 -39.630 1.00 52.72 204 THR A C 1
ATOM 1600 O O . THR A 1 204 ? -3.134 -47.088 -40.067 1.00 52.72 204 THR A O 1
ATOM 1603 N N . SER A 1 205 ? -4.959 -46.342 -39.012 1.00 53.03 205 SER A N 1
ATOM 1604 C CA . SER A 1 205 ? -5.521 -47.681 -38.760 1.00 53.03 205 SER A CA 1
ATOM 1605 C C . SER A 1 205 ? -6.410 -48.222 -39.890 1.00 53.03 205 SER A C 1
ATOM 1607 O O . SER A 1 205 ? -6.779 -49.395 -39.844 1.00 53.03 205 SER A O 1
ATOM 1609 N N . GLN A 1 206 ? -6.777 -47.408 -40.888 1.00 52.50 206 GLN A N 1
ATOM 1610 C CA . GLN A 1 206 ? -7.654 -47.830 -41.993 1.00 52.50 206 GLN A CA 1
ATOM 1611 C C . GLN A 1 206 ? -6.928 -48.138 -43.310 1.00 52.50 206 GLN A C 1
ATOM 1613 O O . GLN A 1 206 ? -7.577 -48.591 -44.246 1.00 52.50 206 GLN A O 1
ATOM 1618 N N . ASN A 1 207 ? -5.602 -47.976 -43.384 1.00 47.25 207 ASN A N 1
ATOM 1619 C CA . ASN A 1 207 ? -4.856 -48.182 -44.631 1.00 47.25 207 ASN A CA 1
ATOM 1620 C C . ASN A 1 207 ? -4.125 -49.533 -44.735 1.00 47.25 207 ASN A C 1
ATOM 1622 O O . ASN A 1 207 ? -3.239 -49.668 -45.568 1.00 47.25 207 ASN A O 1
ATOM 1626 N N . ASN A 1 208 ? -4.481 -50.530 -43.912 1.00 47.44 208 ASN A N 1
ATOM 1627 C CA . ASN A 1 208 ? -3.830 -51.849 -43.939 1.00 47.44 208 ASN A CA 1
ATOM 1628 C C . ASN A 1 208 ? -4.803 -53.038 -44.014 1.00 47.44 208 ASN A C 1
ATOM 1630 O O . ASN A 1 208 ? -4.566 -54.085 -43.416 1.00 47.44 208 ASN A O 1
ATOM 1634 N N . LYS A 1 209 ? -5.923 -52.874 -44.727 1.00 49.31 209 LYS A N 1
ATOM 1635 C CA . LYS A 1 209 ? -6.749 -53.997 -45.19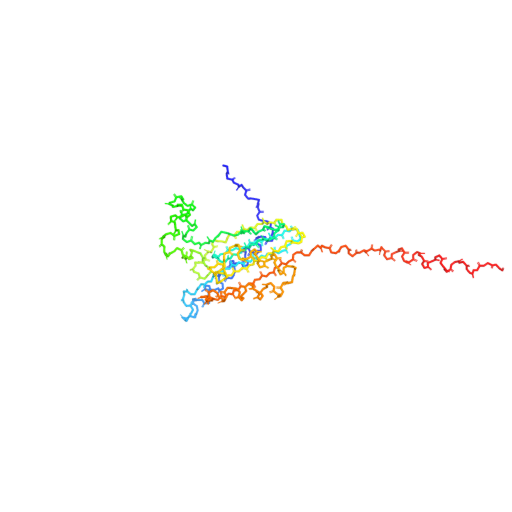1 1.00 49.31 209 LYS A CA 1
ATOM 1636 C C . LYS A 1 209 ? -7.357 -53.677 -46.549 1.00 49.31 209 LYS A C 1
ATOM 1638 O O . LYS A 1 209 ? -8.350 -52.959 -46.614 1.00 49.31 209 LYS A O 1
ATOM 1643 N N . LYS A 1 210 ? -6.780 -54.245 -47.604 1.00 40.34 210 LYS A N 1
ATOM 1644 C CA . LYS A 1 210 ? -7.465 -54.690 -48.826 1.00 40.34 210 LYS A CA 1
ATOM 1645 C C . LYS A 1 210 ? -6.578 -55.747 -49.517 1.00 40.34 210 LYS A C 1
ATOM 1647 O O . LYS A 1 210 ? -5.394 -55.788 -49.197 1.00 40.34 210 LYS A O 1
ATOM 1652 N N . PRO A 1 211 ? -7.208 -56.636 -50.298 1.00 49.56 211 PRO A N 1
ATOM 1653 C CA . PRO A 1 211 ? -7.087 -58.095 -50.219 1.00 49.56 211 PRO A CA 1
ATOM 1654 C C . PRO A 1 211 ? -5.785 -58.676 -50.760 1.00 49.56 211 PRO A C 1
ATOM 1656 O O . PRO A 1 211 ? -5.171 -58.034 -51.638 1.00 49.56 211 PRO A O 1
#

Foldseek 3Di:
DDPDDPDPDPVLVVVLVVLLVQLQVLQVVLVVDVVSPQDWAWDWDWDDDDFKIKIKTWAAWWKWKDDPLDIDTPDDGQWQLSVCVVVVVDDNVRSVPPVPTNHRNTTRNHDNDGDIDMDMDGHDAFMKMKIKDCLQPVQDPPVRLSVLCVVQPPPVVSSVVVSCVSSVVSPSPDDIDMDMDTHHDPPPPVCPPVVVVVVVVVVVVPPPDDD

Mean predicte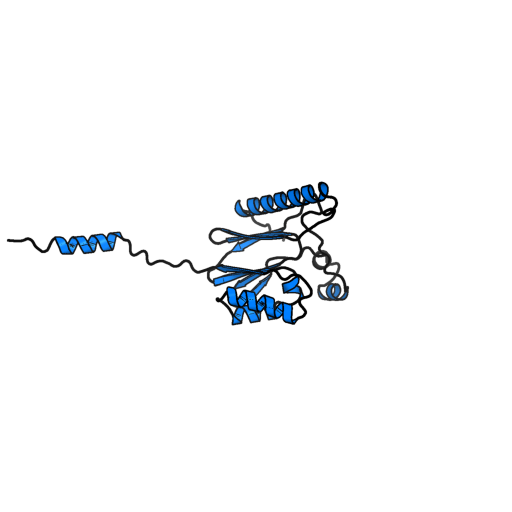d aligned error: 9.68 Å

Solvent-accessible surface area (backbone atoms only — not comparable to full-atom values): 12275 Å² total; per-residue (Å²): 132,83,84,78,76,75,79,71,53,73,70,44,50,52,49,51,51,52,51,51,52,50,26,48,52,42,34,54,49,23,74,75,32,82,94,35,56,83,47,65,44,65,44,69,47,77,49,79,51,97,58,32,36,28,33,40,38,31,17,55,45,41,41,33,40,37,48,97,95,39,79,41,75,77,58,76,51,31,24,50,43,51,52,39,38,76,70,66,77,35,55,75,77,56,46,70,68,65,82,72,43,90,42,69,73,38,43,38,24,72,53,95,75,70,84,69,48,74,47,76,44,84,54,52,66,68,27,32,38,41,39,32,33,51,32,35,61,78,52,34,53,73,68,54,52,46,52,46,48,73,71,30,66,90,45,57,81,57,33,55,50,49,54,52,50,57,17,43,75,67,64,47,90,48,75,68,46,80,48,80,49,73,36,68,61,80,76,76,68,82,72,66,58,71,64,57,64,54,51,60,59,53,62,71,71,65,76,82,79,81,135